Protein AF-A0A7S3W548-F1 (afdb_monomer_lite)

Radius of gyration: 21.99 Å; chains: 1; bounding box: 50×41×75 Å

Sequence (200 aa):
GAAAAVAAQAGWLDLLGGSPPPLPAEQADFIHTLAARHLDPYLDGVRAAPQAGERLFLPAVRSDYAATHGGAPLPAPDEAVLALYVRHAIGKANSIHCFGELLMGEGRPPVLQPELDAHLRSLAKALAEAIGRDFGTGAGREYRLGGVALDQALLEEAARRHAAELYATQHRLGESLAKANEAGEVGRRAELRRIFGFEC

Organism: Emiliania huxleyi (NCBI:txid2903)

Structure (mmCIF, N/CA/C/O backbone):
data_AF-A0A7S3W548-F1
#
_entry.id   AF-A0A7S3W548-F1
#
loop_
_atom_site.group_PDB
_atom_site.id
_atom_site.type_symbol
_atom_site.label_atom_id
_atom_site.label_alt_id
_atom_site.label_comp_id
_atom_site.label_asym_id
_atom_site.label_entity_id
_atom_site.label_seq_id
_atom_site.pdbx_PDB_ins_code
_atom_site.Cartn_x
_atom_site.Cartn_y
_atom_site.Cartn_z
_atom_site.occupancy
_atom_site.B_iso_or_equiv
_atom_site.auth_seq_id
_atom_site.auth_comp_id
_atom_site.auth_asym_id
_atom_site.auth_atom_id
_atom_site.pdbx_PDB_model_num
ATOM 1 N N . GLY A 1 1 ? 9.253 -4.911 29.786 1.00 75.69 1 GLY A N 1
ATOM 2 C CA . GLY A 1 1 ? 10.697 -5.222 29.681 1.00 75.69 1 GLY A CA 1
ATOM 3 C C . GLY A 1 1 ? 11.134 -5.136 28.230 1.00 75.69 1 GLY A C 1
ATOM 4 O O . GLY A 1 1 ? 10.279 -5.285 27.367 1.00 75.69 1 GLY A O 1
ATOM 5 N N . ALA A 1 2 ? 12.422 -4.904 27.956 1.00 80.44 2 ALA A N 1
ATOM 6 C CA . ALA A 1 2 ? 12.939 -4.670 26.598 1.00 80.44 2 ALA A CA 1
ATOM 7 C C . ALA A 1 2 ? 12.571 -5.781 25.592 1.00 80.44 2 ALA A C 1
ATOM 9 O O . ALA A 1 2 ? 12.136 -5.481 24.489 1.00 80.44 2 ALA A O 1
ATOM 10 N N . ALA A 1 3 ? 12.625 -7.055 25.998 1.00 83.25 3 ALA A N 1
ATOM 11 C CA . ALA A 1 3 ? 12.255 -8.184 25.137 1.00 83.25 3 ALA A CA 1
ATOM 12 C C . ALA A 1 3 ? 10.783 -8.157 24.675 1.00 83.25 3 ALA A C 1
ATOM 14 O O . ALA A 1 3 ? 10.490 -8.473 23.527 1.00 83.25 3 ALA A O 1
ATOM 15 N N . ALA A 1 4 ? 9.861 -7.732 25.546 1.00 82.38 4 ALA A N 1
ATOM 16 C CA . ALA A 1 4 ? 8.445 -7.612 25.195 1.00 82.38 4 ALA A CA 1
ATOM 17 C C . ALA A 1 4 ? 8.201 -6.465 24.202 1.00 82.38 4 ALA A C 1
ATOM 19 O O . ALA A 1 4 ? 7.389 -6.611 23.296 1.00 82.38 4 ALA A O 1
ATOM 20 N N . ALA A 1 5 ? 8.938 -5.357 24.338 1.00 82.56 5 ALA A N 1
ATOM 21 C CA . ALA A 1 5 ? 8.866 -4.242 23.397 1.00 82.56 5 ALA A CA 1
ATOM 22 C C . ALA A 1 5 ? 9.409 -4.636 22.013 1.00 82.56 5 ALA A C 1
ATOM 24 O O . ALA A 1 5 ? 8.778 -4.342 21.005 1.00 82.56 5 ALA A O 1
ATOM 25 N N . VAL A 1 6 ? 10.521 -5.376 21.958 1.00 85.75 6 VAL A N 1
ATOM 26 C CA . VAL A 1 6 ? 11.072 -5.895 20.694 1.00 85.75 6 VAL A CA 1
ATOM 27 C C . VAL A 1 6 ? 10.096 -6.864 20.020 1.00 85.75 6 VAL A C 1
ATOM 29 O O . VAL A 1 6 ? 9.832 -6.732 18.829 1.00 85.75 6 VAL A O 1
ATOM 32 N N . ALA A 1 7 ? 9.510 -7.800 20.772 1.00 86.88 7 ALA A N 1
ATOM 33 C CA . ALA A 1 7 ? 8.528 -8.743 20.231 1.00 86.88 7 ALA A CA 1
ATOM 34 C C . ALA A 1 7 ? 7.268 -8.037 19.701 1.00 86.88 7 ALA A C 1
ATOM 36 O O . ALA A 1 7 ? 6.738 -8.392 18.653 1.00 86.88 7 ALA A O 1
ATOM 37 N N . ALA A 1 8 ? 6.805 -7.009 20.406 1.00 85.06 8 ALA A N 1
ATOM 38 C CA . ALA A 1 8 ? 5.674 -6.192 19.996 1.00 85.06 8 ALA A CA 1
ATOM 39 C C . ALA A 1 8 ? 5.964 -5.354 18.739 1.00 85.06 8 ALA A C 1
ATOM 41 O O . ALA A 1 8 ? 5.122 -5.272 17.845 1.00 85.06 8 ALA A O 1
ATOM 42 N N . GLN A 1 9 ? 7.163 -4.776 18.643 1.00 86.00 9 GLN A N 1
ATOM 43 C CA . GLN A 1 9 ? 7.617 -4.069 17.449 1.00 86.00 9 GLN A CA 1
ATOM 44 C C . GLN A 1 9 ? 7.692 -5.012 16.243 1.00 86.00 9 GLN A C 1
ATOM 46 O O . GLN A 1 9 ? 7.186 -4.679 15.173 1.00 86.00 9 GLN A O 1
ATOM 51 N N . ALA A 1 10 ? 8.256 -6.209 16.430 1.00 85.88 10 ALA A N 1
ATOM 52 C CA . ALA A 1 10 ? 8.274 -7.249 15.406 1.00 85.88 10 ALA A CA 1
ATOM 53 C C . ALA A 1 10 ? 6.851 -7.642 14.981 1.00 85.88 10 ALA A C 1
ATOM 55 O O . ALA A 1 10 ? 6.573 -7.717 13.791 1.00 85.88 10 ALA A O 1
ATOM 56 N N . GLY A 1 11 ? 5.923 -7.785 15.933 1.00 86.94 11 GLY A N 1
ATOM 57 C CA . GLY A 1 11 ? 4.523 -8.093 15.637 1.00 86.94 11 GLY A CA 1
ATOM 58 C C . GLY A 1 11 ? 3.839 -7.037 14.764 1.00 86.94 11 GLY A C 1
ATOM 59 O O . GLY A 1 11 ? 3.129 -7.388 13.822 1.00 86.94 11 GLY A O 1
ATOM 60 N N . TRP A 1 12 ? 4.080 -5.747 15.020 1.00 90.12 12 TRP A N 1
ATOM 61 C CA . TRP A 1 12 ? 3.594 -4.684 14.137 1.00 90.12 12 TRP A CA 1
ATOM 62 C C . TRP A 1 12 ? 4.235 -4.771 12.753 1.00 90.12 12 TRP A C 1
ATOM 64 O O . TRP A 1 12 ? 3.520 -4.743 11.755 1.00 90.12 12 TRP A O 1
ATOM 74 N N . LEU A 1 13 ? 5.559 -4.916 12.674 1.00 88.25 13 LEU A N 1
ATOM 75 C CA . LEU A 1 13 ? 6.261 -5.036 11.392 1.00 88.25 13 LEU A CA 1
ATOM 76 C C . LEU A 1 13 ? 5.793 -6.250 10.582 1.00 88.25 13 LEU A C 1
ATOM 78 O O . LEU A 1 13 ? 5.713 -6.167 9.359 1.00 88.25 13 LEU A O 1
ATOM 82 N N . ASP A 1 14 ? 5.439 -7.353 11.232 1.00 86.88 14 ASP A N 1
ATOM 83 C CA . ASP A 1 14 ? 4.918 -8.540 10.559 1.00 86.88 14 ASP A CA 1
ATOM 84 C C . ASP A 1 14 ? 3.484 -8.339 10.066 1.00 86.88 14 ASP A C 1
ATOM 86 O O . ASP A 1 14 ? 3.184 -8.706 8.928 1.00 86.88 14 ASP A O 1
ATOM 90 N N . LEU A 1 15 ? 2.621 -7.692 10.857 1.00 86.75 15 LEU A N 1
ATOM 91 C CA . LEU A 1 15 ? 1.271 -7.322 10.419 1.00 86.75 15 LEU A CA 1
ATOM 92 C C . LEU A 1 15 ? 1.296 -6.347 9.238 1.00 86.75 15 LEU A C 1
ATOM 94 O O . LEU A 1 15 ? 0.462 -6.466 8.338 1.00 86.75 15 LEU A O 1
ATOM 98 N N . LEU A 1 16 ? 2.239 -5.399 9.244 1.00 88.62 16 LEU A N 1
ATOM 99 C CA . LEU A 1 16 ? 2.368 -4.345 8.239 1.00 88.62 16 LEU A CA 1
ATOM 100 C C . LEU A 1 16 ? 3.156 -4.769 6.995 1.00 88.62 16 LEU A C 1
ATOM 102 O O . LEU A 1 16 ? 2.864 -4.279 5.914 1.00 88.62 16 LEU A O 1
ATOM 106 N N . GLY A 1 17 ? 4.148 -5.646 7.117 1.00 72.69 17 GLY A N 1
ATOM 107 C CA . GLY A 1 17 ? 5.067 -5.967 6.019 1.00 72.69 17 GLY A CA 1
ATOM 108 C C . GLY A 1 17 ? 5.126 -7.444 5.641 1.00 72.69 17 GLY A C 1
ATOM 109 O O . GLY A 1 17 ? 5.388 -7.755 4.490 1.00 72.69 17 GLY A O 1
ATOM 110 N N . GLY A 1 18 ? 4.879 -8.368 6.573 1.00 69.38 18 GLY A N 1
ATOM 111 C CA . GLY A 1 18 ? 5.275 -9.772 6.402 1.00 69.38 18 GLY A CA 1
ATOM 112 C C . GLY A 1 18 ? 4.149 -10.744 6.053 1.00 69.38 18 GLY A C 1
ATOM 113 O O . GLY A 1 18 ? 4.278 -11.539 5.128 1.00 69.38 18 GLY A O 1
ATOM 114 N N . SER A 1 19 ? 3.047 -10.732 6.801 1.00 69.50 19 SER A N 1
ATOM 115 C CA . SER A 1 19 ? 1.959 -11.710 6.651 1.00 69.50 19 SER A CA 1
ATOM 116 C C . SER A 1 19 ? 0.612 -11.007 6.673 1.00 69.50 19 SER A C 1
ATOM 118 O O . SER A 1 19 ? 0.443 -10.078 7.463 1.00 69.50 19 SER A O 1
ATOM 120 N N . PRO A 1 20 ? -0.350 -11.355 5.796 1.00 71.44 20 PRO A N 1
ATOM 121 C CA . PRO A 1 20 ? -1.709 -10.835 5.920 1.00 71.44 20 PRO A CA 1
ATOM 122 C C . PRO A 1 20 ? -2.218 -11.091 7.346 1.00 71.44 20 PRO A C 1
ATOM 124 O O . PRO A 1 20 ? -1.906 -12.144 7.914 1.00 71.44 20 PRO A O 1
ATOM 127 N N . PRO A 1 21 ? -2.961 -10.145 7.949 1.00 80.56 21 PRO A N 1
ATOM 128 C CA . PRO A 1 21 ? -3.589 -10.410 9.233 1.00 80.56 21 PRO A CA 1
ATOM 129 C C . PRO A 1 21 ? -4.434 -11.690 9.126 1.00 80.56 21 PRO A C 1
ATOM 131 O O . PRO A 1 21 ? -4.973 -11.956 8.048 1.00 80.56 21 PRO A O 1
ATOM 134 N N . PRO A 1 22 ? -4.545 -12.490 10.205 1.00 82.62 22 PRO A N 1
ATOM 135 C CA . PRO A 1 22 ? -5.197 -13.800 10.189 1.00 82.62 22 PRO A CA 1
ATOM 136 C C . PRO A 1 22 ? -6.726 -13.659 10.121 1.00 82.62 22 PRO A C 1
ATOM 138 O O . PRO A 1 22 ? -7.451 -14.010 11.050 1.00 82.62 22 PRO A O 1
ATOM 141 N N . LEU A 1 23 ? -7.211 -13.101 9.018 1.00 88.56 23 LEU A N 1
ATOM 142 C CA . LEU A 1 23 ? -8.611 -12.919 8.682 1.00 88.56 23 LEU A CA 1
ATOM 143 C C . LEU A 1 23 ? -8.986 -13.879 7.546 1.00 88.56 23 LEU A C 1
ATOM 145 O O . LEU A 1 23 ? -8.159 -14.146 6.670 1.00 88.56 23 LEU A O 1
ATOM 149 N N . PRO A 1 24 ? -10.234 -14.373 7.511 1.00 92.06 24 PRO A N 1
ATOM 150 C CA . PRO A 1 24 ? -10.780 -15.019 6.324 1.00 92.06 24 PRO A CA 1
ATOM 151 C C . PRO A 1 24 ? -10.622 -14.130 5.083 1.00 92.06 24 PRO A C 1
ATOM 153 O O . PRO A 1 24 ? -10.811 -12.914 5.168 1.00 92.06 24 PRO A O 1
ATOM 156 N N . ALA A 1 25 ? -10.320 -14.740 3.932 1.00 90.31 25 ALA A N 1
ATOM 157 C CA . ALA A 1 25 ? -10.032 -14.023 2.686 1.00 90.31 25 ALA A CA 1
ATOM 158 C C . ALA A 1 25 ? -11.133 -13.017 2.315 1.00 90.31 25 ALA A C 1
ATOM 160 O O . ALA A 1 25 ? -10.839 -11.854 2.074 1.00 90.31 25 ALA A O 1
ATOM 161 N N . GLU A 1 26 ? -12.402 -13.419 2.409 1.00 90.50 26 GLU A N 1
ATOM 162 C CA . GLU A 1 26 ? -13.549 -12.548 2.116 1.00 90.50 26 GLU A CA 1
ATOM 163 C C . GLU A 1 26 ? -13.580 -11.279 2.985 1.00 90.50 26 GLU A C 1
ATOM 165 O O . GLU A 1 26 ? -13.921 -10.196 2.512 1.00 90.50 26 GLU A O 1
ATOM 170 N N . GLN A 1 27 ? -13.194 -11.389 4.261 1.00 92.06 27 GLN A N 1
ATOM 171 C CA . GLN A 1 27 ? -13.148 -10.243 5.171 1.00 92.06 27 GLN A CA 1
ATOM 172 C C . GLN A 1 27 ? -11.972 -9.327 4.840 1.00 92.06 27 GLN A C 1
ATOM 174 O O . GLN A 1 27 ? -12.128 -8.105 4.827 1.00 92.06 27 GLN A O 1
ATOM 179 N N . ALA A 1 28 ? -10.805 -9.912 4.559 1.00 92.81 28 ALA A N 1
ATOM 180 C CA . ALA A 1 28 ? -9.629 -9.161 4.145 1.00 92.81 28 ALA A CA 1
ATOM 181 C C . ALA A 1 28 ? -9.891 -8.402 2.834 1.00 92.81 28 ALA A C 1
ATOM 183 O O . ALA A 1 28 ? -9.608 -7.206 2.762 1.00 92.81 28 ALA A O 1
ATOM 184 N N . ASP A 1 29 ? -10.512 -9.054 1.851 1.00 93.19 29 ASP A N 1
ATOM 185 C CA . ASP A 1 29 ? -10.870 -8.468 0.557 1.00 93.19 29 ASP A CA 1
ATOM 186 C C . ASP A 1 29 ? -11.896 -7.341 0.704 1.00 93.19 29 ASP A C 1
ATOM 188 O O . ASP A 1 29 ? -11.756 -6.282 0.081 1.00 93.19 29 ASP A O 1
ATOM 192 N N . PHE A 1 30 ? -12.900 -7.521 1.568 1.00 94.75 30 PHE A N 1
ATOM 193 C CA . PHE A 1 30 ? -13.878 -6.481 1.880 1.00 94.75 30 PHE A CA 1
ATOM 194 C C . PHE A 1 30 ? -13.204 -5.230 2.461 1.00 94.75 30 PHE A C 1
ATOM 196 O O . PHE A 1 30 ? -13.403 -4.120 1.960 1.00 94.75 30 PHE A O 1
ATOM 203 N N . ILE A 1 31 ? -12.369 -5.406 3.491 1.00 95.62 31 ILE A N 1
ATOM 204 C CA . ILE A 1 31 ? -11.660 -4.298 4.145 1.00 95.62 31 ILE A CA 1
ATOM 205 C C . ILE A 1 31 ? -10.699 -3.626 3.162 1.00 95.62 31 ILE A C 1
ATOM 207 O O . ILE A 1 31 ? -10.674 -2.399 3.078 1.00 95.62 31 ILE A O 1
ATOM 211 N N . HIS A 1 32 ? -9.942 -4.409 2.392 1.00 93.75 32 HIS A N 1
ATOM 212 C CA . HIS A 1 32 ? -8.995 -3.895 1.407 1.00 93.75 32 HIS A CA 1
ATOM 213 C C . HIS A 1 32 ? -9.696 -3.087 0.307 1.00 93.75 32 HIS A C 1
ATOM 215 O O . HIS A 1 32 ? -9.236 -2.005 -0.051 1.00 93.75 32 HIS A O 1
ATOM 221 N N . THR A 1 33 ? -10.852 -3.550 -0.174 1.00 95.25 33 THR A N 1
ATOM 222 C CA . THR A 1 33 ? -11.658 -2.825 -1.170 1.00 95.25 33 THR A CA 1
ATOM 223 C C . THR A 1 33 ? -12.122 -1.470 -0.643 1.00 95.25 33 THR A C 1
ATOM 225 O O . THR A 1 33 ? -12.080 -0.471 -1.363 1.00 95.25 33 THR A O 1
ATOM 228 N N . LEU A 1 34 ? -12.567 -1.410 0.613 1.00 95.44 34 LEU A N 1
ATOM 229 C CA . LEU A 1 34 ? -12.955 -0.143 1.226 1.00 95.44 34 LEU A CA 1
ATOM 230 C C . LEU A 1 34 ? -11.743 0.754 1.488 1.00 95.44 34 LEU A C 1
ATOM 232 O O . LEU A 1 34 ? -11.851 1.964 1.296 1.00 95.44 34 LEU A O 1
ATOM 236 N N . ALA A 1 35 ? -10.600 0.185 1.883 1.00 95.69 35 ALA A N 1
ATOM 237 C CA . ALA A 1 35 ? -9.358 0.933 2.062 1.00 95.69 35 ALA A CA 1
ATOM 238 C C . ALA A 1 35 ? -8.938 1.604 0.752 1.00 95.69 35 ALA A C 1
ATOM 240 O O . ALA A 1 35 ? -8.699 2.806 0.753 1.00 95.69 35 ALA A O 1
ATOM 241 N N . ALA A 1 36 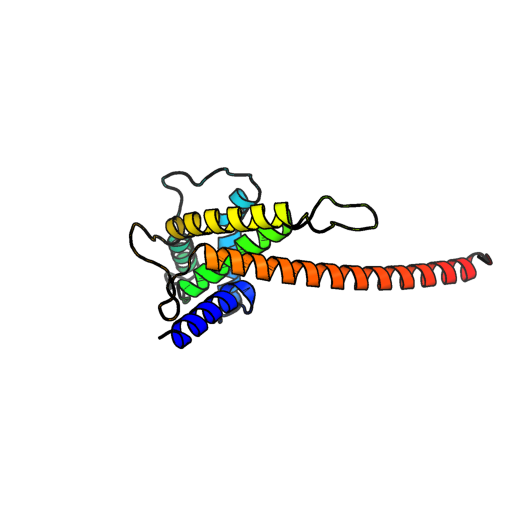? -8.963 0.868 -0.362 1.00 94.94 36 ALA A N 1
ATOM 242 C CA . ALA A 1 36 ? -8.682 1.400 -1.692 1.00 94.94 36 ALA A CA 1
ATOM 243 C C . ALA A 1 36 ? -9.622 2.553 -2.059 1.00 94.94 36 ALA A C 1
ATOM 245 O O . ALA A 1 36 ? -9.179 3.664 -2.333 1.00 94.94 36 ALA A O 1
ATOM 246 N N . ARG A 1 37 ? -10.940 2.348 -1.940 1.00 93.62 37 ARG A N 1
ATOM 247 C CA . ARG A 1 37 ? -11.940 3.396 -2.226 1.00 93.62 37 ARG A CA 1
ATOM 248 C C . ARG A 1 37 ? -11.756 4.656 -1.382 1.00 93.62 37 ARG A C 1
ATOM 250 O O . ARG A 1 37 ? -12.070 5.749 -1.847 1.00 93.62 37 ARG A O 1
ATOM 257 N N . HIS A 1 38 ? -11.302 4.498 -0.142 1.00 93.75 38 HIS A N 1
ATOM 258 C CA . HIS A 1 38 ? -11.071 5.610 0.773 1.00 93.75 38 HIS A CA 1
ATOM 259 C C . HIS A 1 38 ? -9.749 6.330 0.493 1.00 93.75 38 HIS A C 1
ATOM 261 O O . HIS A 1 38 ? -9.709 7.556 0.537 1.00 93.75 38 HIS A O 1
ATOM 267 N N . LEU A 1 39 ? -8.678 5.587 0.213 1.00 94.00 39 LEU A N 1
ATOM 268 C CA . LEU A 1 39 ? -7.311 6.100 0.145 1.00 94.00 39 LEU A CA 1
ATOM 269 C C . LEU A 1 39 ? -6.872 6.514 -1.260 1.00 94.00 39 LEU A C 1
ATOM 271 O O . LEU A 1 39 ? -6.200 7.538 -1.391 1.00 94.00 39 LEU A O 1
ATOM 275 N N . ASP A 1 40 ? -7.251 5.762 -2.296 1.00 93.69 40 ASP A N 1
ATOM 276 C CA . ASP A 1 40 ? -6.777 5.968 -3.670 1.00 93.69 40 ASP A CA 1
ATOM 277 C C . ASP A 1 40 ? -6.968 7.408 -4.169 1.00 93.69 40 ASP A C 1
ATOM 279 O O . ASP A 1 40 ? -6.009 7.965 -4.695 1.00 93.69 40 ASP A O 1
ATOM 283 N N . PRO A 1 41 ? -8.108 8.099 -3.939 1.00 90.25 41 PRO A N 1
ATOM 284 C CA . PRO A 1 41 ? -8.259 9.482 -4.389 1.00 90.25 41 PRO A CA 1
ATOM 285 C C . PRO A 1 41 ? -7.210 10.447 -3.815 1.00 90.25 41 PRO A C 1
ATOM 287 O O . PRO A 1 41 ? -6.889 11.445 -4.455 1.00 90.25 41 PRO A O 1
ATOM 290 N N . TYR A 1 42 ? -6.686 10.176 -2.619 1.00 89.50 42 TYR A N 1
ATOM 291 C CA . TYR A 1 42 ? -5.618 10.973 -2.010 1.00 89.50 42 TYR A CA 1
ATOM 292 C C . TYR A 1 42 ? -4.247 10.565 -2.537 1.00 89.50 42 TYR A C 1
ATOM 294 O O . TYR A 1 42 ? -3.432 11.421 -2.871 1.00 89.50 42 TYR A O 1
ATOM 302 N N . LEU A 1 43 ? -4.008 9.256 -2.639 1.00 89.06 43 LEU A N 1
ATOM 303 C CA . LEU A 1 43 ? -2.739 8.698 -3.105 1.00 89.06 43 LEU A CA 1
ATOM 304 C C . LEU A 1 43 ? -2.481 9.004 -4.587 1.00 89.06 43 LEU A C 1
ATOM 306 O O . LEU A 1 43 ? -1.344 9.251 -4.971 1.00 89.06 43 LEU A O 1
ATOM 310 N N . ASP A 1 44 ? -3.536 9.056 -5.399 1.00 87.19 44 ASP A N 1
ATOM 311 C CA . ASP A 1 44 ? -3.482 9.410 -6.819 1.00 87.19 44 ASP A CA 1
ATOM 312 C C . ASP A 1 44 ? -3.473 10.939 -7.046 1.00 87.19 44 ASP A C 1
ATOM 314 O O . ASP A 1 44 ? -3.434 11.400 -8.186 1.00 87.19 44 ASP A O 1
ATOM 318 N N . GLY A 1 45 ? -3.542 11.751 -5.981 1.00 83.62 45 GLY A N 1
ATOM 319 C CA . GLY A 1 45 ? -3.548 13.216 -6.067 1.00 83.62 45 GLY A CA 1
ATOM 320 C C . GLY A 1 45 ? -4.842 13.827 -6.621 1.00 83.62 45 GLY A C 1
ATOM 321 O O . GLY A 1 45 ? -4.892 15.027 -6.891 1.00 83.62 45 GLY A O 1
ATOM 322 N N . VAL A 1 46 ? -5.911 13.035 -6.764 1.00 85.31 46 VAL A N 1
ATOM 323 C CA . VAL A 1 46 ? -7.249 13.504 -7.176 1.00 85.31 46 VAL A CA 1
ATOM 324 C C . VAL A 1 46 ? -7.870 14.407 -6.103 1.00 85.31 46 VAL A C 1
ATOM 326 O O . VAL A 1 46 ? -8.644 15.316 -6.411 1.00 85.31 46 VAL A O 1
ATOM 329 N N . ARG A 1 47 ? -7.529 14.178 -4.830 1.00 81.44 47 ARG A N 1
ATOM 330 C CA . ARG A 1 47 ? -7.990 14.951 -3.672 1.00 81.44 47 ARG A CA 1
ATOM 331 C C . ARG A 1 47 ? -6.800 15.363 -2.810 1.00 81.44 47 ARG A C 1
ATOM 333 O O . ARG A 1 47 ? -5.960 14.539 -2.480 1.00 81.44 47 ARG A O 1
ATOM 340 N N . ALA A 1 48 ? -6.765 16.633 -2.408 1.00 73.12 48 ALA A N 1
ATOM 341 C CA . ALA A 1 48 ? -5.649 17.189 -1.641 1.00 73.12 48 ALA A CA 1
ATOM 342 C C . ALA A 1 48 ? -5.645 16.735 -0.171 1.00 73.12 48 ALA A C 1
ATOM 344 O O . ALA A 1 48 ? -4.684 16.133 0.293 1.00 73.12 48 ALA A O 1
ATOM 345 N N . ALA A 1 49 ? -6.721 17.021 0.566 1.00 69.44 49 ALA A N 1
ATOM 346 C CA . ALA A 1 49 ? -6.863 16.639 1.964 1.00 69.44 49 ALA A CA 1
ATOM 347 C C . ALA A 1 49 ? -8.333 16.347 2.296 1.00 69.44 49 ALA A C 1
ATOM 349 O O . ALA A 1 49 ? -9.226 16.958 1.696 1.00 69.44 49 ALA A O 1
ATOM 350 N N . PRO A 1 50 ? -8.592 15.440 3.246 1.00 72.56 50 PRO A N 1
ATOM 351 C CA . PRO A 1 50 ? -9.937 15.191 3.729 1.00 72.56 50 PRO A CA 1
ATOM 352 C C . PRO A 1 50 ? -10.536 16.436 4.384 1.00 72.56 50 PRO A C 1
ATOM 354 O O . PRO A 1 50 ? -9.899 17.084 5.215 1.00 72.56 50 PRO A O 1
ATOM 357 N N . GLN A 1 51 ? -11.772 16.761 4.027 1.00 71.56 51 GLN A N 1
ATOM 358 C CA . GLN A 1 51 ? -12.519 17.895 4.554 1.00 71.56 51 GLN A CA 1
ATOM 359 C C . GLN A 1 51 ? -13.253 17.542 5.855 1.00 71.56 51 GLN A C 1
ATOM 361 O O . GLN A 1 51 ? -13.554 16.382 6.150 1.00 71.56 51 GLN A O 1
ATOM 366 N N . ALA A 1 52 ? -13.573 18.568 6.646 1.00 66.50 52 ALA A N 1
ATOM 367 C CA . ALA A 1 52 ? -14.396 18.409 7.838 1.00 66.50 52 ALA A CA 1
ATOM 368 C C . ALA A 1 52 ? -15.781 17.845 7.469 1.00 66.50 52 ALA A C 1
ATOM 370 O O . ALA A 1 52 ? -16.434 18.338 6.552 1.00 66.50 52 ALA A O 1
ATOM 371 N N . GLY A 1 53 ? -16.225 16.817 8.196 1.00 68.62 53 GLY A N 1
ATOM 372 C CA . GLY A 1 53 ? -17.481 16.114 7.916 1.00 68.62 53 GLY A CA 1
ATOM 373 C C . GLY A 1 53 ? -17.344 14.932 6.955 1.00 68.62 53 GLY A C 1
ATOM 374 O O . GLY A 1 53 ? -18.325 14.227 6.726 1.00 68.62 53 GLY A O 1
ATOM 375 N N . GLU A 1 54 ? -16.145 14.666 6.429 1.00 79.62 54 GLU A N 1
ATOM 376 C CA . GLU A 1 54 ? -15.904 13.432 5.691 1.00 79.62 54 GLU A CA 1
ATOM 377 C C . GLU A 1 54 ? -15.999 12.192 6.569 1.00 79.62 54 GLU A C 1
ATOM 379 O O . GLU A 1 54 ? -15.661 12.180 7.756 1.00 79.62 54 GLU A O 1
ATOM 384 N N . ARG A 1 55 ? -16.469 11.117 5.939 1.00 85.12 55 ARG A N 1
ATOM 385 C CA . ARG A 1 55 ? -16.685 9.833 6.584 1.00 85.12 55 ARG A CA 1
ATOM 386 C C . ARG A 1 55 ? -15.332 9.233 6.983 1.00 85.12 55 ARG A C 1
ATOM 388 O O . ARG A 1 55 ? -14.488 8.978 6.130 1.00 85.12 55 ARG A O 1
ATOM 395 N N . LEU A 1 56 ? -15.140 9.010 8.281 1.00 90.31 56 LEU A N 1
ATOM 396 C CA . LEU A 1 56 ? -13.938 8.371 8.823 1.00 90.31 56 LEU A CA 1
ATOM 397 C C . LEU A 1 56 ? -13.904 6.887 8.447 1.00 90.31 56 LEU A C 1
ATOM 399 O O . LEU A 1 56 ? -14.943 6.221 8.495 1.00 90.31 56 LEU A O 1
ATOM 403 N N . PHE A 1 57 ? -12.720 6.366 8.128 1.00 93.44 57 PHE A N 1
ATOM 404 C CA . PHE A 1 57 ? -12.577 5.007 7.601 1.00 93.44 57 PHE A CA 1
ATOM 405 C C . PHE A 1 57 ? -13.130 3.912 8.525 1.00 93.44 57 PHE A C 1
ATOM 407 O O . PHE A 1 57 ? -13.981 3.132 8.104 1.00 93.44 57 PHE A O 1
ATOM 414 N N . LEU A 1 58 ? -12.686 3.828 9.785 1.00 93.44 58 LEU A N 1
ATOM 415 C CA . LEU A 1 58 ? -13.061 2.709 10.658 1.00 93.44 58 LEU A CA 1
ATOM 416 C C . LEU A 1 58 ? -14.580 2.667 10.938 1.00 93.44 58 LEU A C 1
ATOM 418 O O . LEU A 1 58 ? -15.185 1.599 10.787 1.00 93.44 58 LEU A O 1
ATOM 422 N N . PRO A 1 59 ? -15.246 3.792 11.280 1.00 91.94 59 PRO A N 1
ATOM 423 C CA . PRO A 1 59 ? -16.705 3.837 11.336 1.00 91.94 59 PRO A CA 1
ATOM 424 C C . PRO A 1 59 ? -17.368 3.479 10.000 1.00 91.94 59 PRO A C 1
ATOM 426 O O . PRO A 1 59 ? -18.401 2.805 9.998 1.00 91.94 59 PRO A O 1
ATOM 429 N N . ALA A 1 60 ? -16.783 3.895 8.869 1.00 92.44 60 ALA A N 1
ATOM 430 C CA . ALA A 1 60 ? -17.315 3.586 7.548 1.00 92.44 60 ALA A CA 1
ATOM 431 C C . ALA A 1 60 ? -17.339 2.079 7.282 1.00 92.44 60 ALA A C 1
ATOM 433 O O . ALA A 1 60 ? -18.407 1.538 7.005 1.00 92.44 60 ALA A O 1
ATOM 434 N N . VAL A 1 61 ? -16.202 1.402 7.456 1.00 94.56 61 VAL A N 1
ATOM 435 C CA . VAL A 1 61 ? -16.060 -0.043 7.231 1.00 94.56 61 VAL A CA 1
ATOM 436 C C . VAL A 1 61 ? -17.038 -0.837 8.089 1.00 94.56 61 VAL A C 1
ATOM 438 O O . VAL A 1 61 ? -17.702 -1.741 7.587 1.00 94.56 61 VAL A O 1
ATOM 441 N N . ARG A 1 62 ? -17.181 -0.483 9.371 1.00 94.00 62 ARG A N 1
ATOM 442 C CA . ARG A 1 62 ? -18.125 -1.155 10.278 1.00 94.00 62 ARG A CA 1
ATOM 443 C C . ARG A 1 62 ? -19.572 -0.985 9.826 1.00 94.00 62 ARG A C 1
ATOM 445 O O . ARG A 1 62 ? -20.326 -1.953 9.801 1.00 94.00 62 ARG A O 1
ATOM 452 N N . SER A 1 63 ? -19.946 0.239 9.462 1.00 94.44 63 SER A N 1
ATOM 453 C CA . SER A 1 63 ? -21.290 0.555 8.982 1.00 94.44 63 SER A CA 1
ATOM 454 C C . SER A 1 63 ? -21.605 -0.147 7.656 1.00 94.44 63 SER A C 1
ATOM 456 O O . SER A 1 63 ? -22.700 -0.681 7.504 1.00 94.44 63 SER A O 1
ATOM 458 N N . ASP A 1 64 ? -20.664 -0.171 6.710 1.00 95.12 64 ASP A N 1
ATOM 459 C CA . ASP A 1 64 ? -20.850 -0.823 5.406 1.00 95.12 64 ASP A CA 1
ATOM 460 C C . ASP A 1 64 ? -20.910 -2.349 5.546 1.00 95.12 64 ASP A C 1
ATOM 462 O O . ASP A 1 64 ? -21.722 -3.006 4.889 1.00 95.12 64 ASP A O 1
ATOM 466 N N . TYR A 1 65 ? -20.103 -2.923 6.446 1.00 95.12 65 TYR A N 1
ATOM 467 C CA . TYR A 1 65 ? -20.156 -4.352 6.740 1.00 95.12 65 TYR A CA 1
ATOM 468 C C . TYR A 1 65 ? -21.515 -4.740 7.323 1.00 95.12 65 TYR A C 1
ATOM 470 O O . TYR A 1 65 ? -22.152 -5.662 6.814 1.00 95.12 65 TYR A O 1
ATOM 478 N N . ALA A 1 66 ? -21.991 -3.999 8.328 1.00 95.25 66 ALA A N 1
ATOM 479 C CA . ALA A 1 66 ? -23.289 -4.241 8.948 1.00 95.25 66 ALA A CA 1
ATOM 480 C C . ALA A 1 66 ? -24.438 -4.107 7.941 1.00 95.25 66 ALA A C 1
ATOM 482 O O . ALA A 1 66 ? -25.318 -4.963 7.909 1.00 95.25 66 ALA A O 1
ATOM 483 N N . ALA A 1 67 ? -24.411 -3.095 7.070 1.00 95.81 67 ALA A N 1
ATOM 484 C CA . ALA A 1 67 ? -25.414 -2.940 6.016 1.00 95.81 67 ALA A CA 1
ATOM 485 C C . ALA A 1 67 ? -25.444 -4.141 5.051 1.00 95.81 67 ALA A C 1
ATOM 487 O O . ALA A 1 67 ? -26.517 -4.576 4.638 1.00 95.81 67 ALA A O 1
ATOM 488 N N . THR A 1 68 ? -24.277 -4.706 4.736 1.00 93.81 68 THR A N 1
ATOM 489 C CA . THR A 1 68 ? -24.143 -5.855 3.826 1.00 93.81 68 THR A CA 1
ATOM 490 C C . THR A 1 68 ? -24.539 -7.181 4.493 1.00 93.81 68 THR A C 1
ATOM 492 O O . THR A 1 68 ? -25.043 -8.079 3.825 1.00 93.81 68 THR A O 1
ATOM 495 N N . HIS A 1 69 ? -24.366 -7.301 5.813 1.00 93.94 69 HIS A N 1
ATOM 496 C CA . HIS A 1 69 ? -24.543 -8.550 6.568 1.00 93.94 69 HIS A CA 1
ATOM 497 C C . HIS A 1 69 ? -25.715 -8.490 7.562 1.00 93.94 69 HIS A C 1
ATOM 499 O O . HIS A 1 69 ? -25.650 -9.061 8.651 1.00 93.94 69 HIS A O 1
ATOM 505 N N . GLY A 1 70 ? -26.791 -7.776 7.217 1.00 93.38 70 GLY A N 1
ATOM 506 C CA . GLY A 1 70 ? -28.037 -7.784 7.998 1.00 93.38 70 GLY A CA 1
ATOM 507 C C . GLY A 1 70 ? -27.900 -7.249 9.430 1.00 93.38 70 GLY A C 1
ATOM 508 O O . GLY A 1 70 ? -28.593 -7.711 10.331 1.00 93.38 70 GLY A O 1
ATOM 509 N N . GLY A 1 71 ? -26.993 -6.299 9.652 1.00 93.81 71 GLY A N 1
ATOM 510 C CA . GLY A 1 71 ? -26.706 -5.694 10.953 1.00 93.81 71 GLY A CA 1
ATOM 511 C C . GLY A 1 71 ? -25.593 -6.380 11.749 1.00 93.81 71 GLY A C 1
ATOM 512 O O . GLY A 1 71 ? -25.281 -5.922 12.848 1.00 93.81 71 GLY A O 1
ATOM 513 N N . ALA A 1 72 ? -24.978 -7.446 11.226 1.00 93.62 72 ALA A N 1
ATOM 514 C CA . ALA A 1 72 ? -23.881 -8.120 11.913 1.00 93.62 72 ALA A CA 1
ATOM 515 C C . ALA A 1 72 ? -22.653 -7.195 12.072 1.00 93.62 72 ALA A C 1
ATOM 517 O O . ALA A 1 72 ? -22.290 -6.485 11.130 1.00 93.62 72 ALA A O 1
ATOM 518 N N . PRO A 1 73 ? -21.983 -7.191 13.239 1.00 93.94 73 PRO A N 1
ATOM 519 C CA . PRO A 1 73 ? -20.751 -6.433 13.419 1.00 93.94 73 PRO A CA 1
ATOM 520 C C . PRO A 1 73 ? -19.610 -7.050 12.603 1.00 93.94 73 PRO A C 1
ATOM 522 O O . PRO A 1 73 ? -19.568 -8.263 12.408 1.00 93.94 73 PRO A O 1
ATOM 525 N N . LEU A 1 74 ? -18.655 -6.218 12.178 1.00 92.31 74 LEU A N 1
ATOM 526 C CA . LEU A 1 74 ? -17.435 -6.677 11.512 1.00 92.31 74 LEU A CA 1
ATOM 527 C C . LEU A 1 74 ? -16.647 -7.618 12.448 1.00 92.31 74 LEU A C 1
ATOM 529 O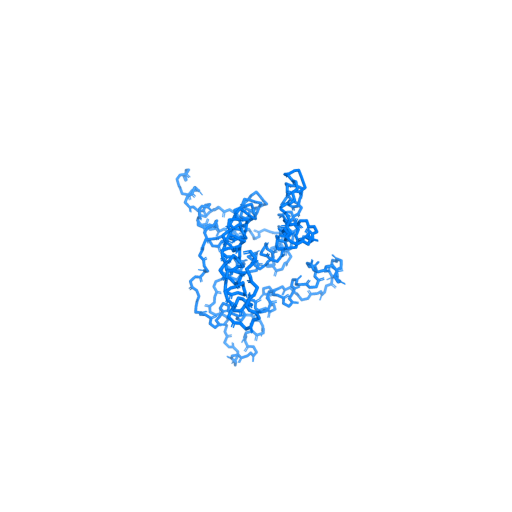 O . LEU A 1 74 ? -16.189 -7.160 13.497 1.00 92.31 74 LEU A O 1
ATOM 533 N N . PRO A 1 75 ? -16.435 -8.897 12.087 1.00 92.56 75 PRO A N 1
ATOM 534 C CA . PRO A 1 75 ? -15.719 -9.866 12.917 1.00 92.56 75 PRO A CA 1
ATOM 535 C C . PRO A 1 75 ? -14.192 -9.749 12.754 1.00 92.56 75 PRO A C 1
ATOM 537 O O . PRO A 1 75 ? -13.494 -10.752 12.631 1.00 92.56 75 PRO A O 1
ATOM 540 N N . ALA A 1 76 ? -13.665 -8.523 12.745 1.00 90.75 76 ALA A N 1
ATOM 541 C CA . ALA A 1 76 ? -12.238 -8.241 12.633 1.00 90.75 76 ALA A CA 1
ATOM 542 C C . ALA A 1 76 ? -11.804 -7.247 13.724 1.00 90.75 76 ALA A C 1
ATOM 544 O O . ALA A 1 76 ? -12.506 -6.256 13.948 1.00 90.75 76 ALA A O 1
ATOM 545 N N . PRO A 1 77 ? -10.663 -7.482 14.400 1.00 90.38 77 PRO A N 1
ATOM 546 C CA . PRO A 1 77 ? -10.122 -6.528 15.359 1.00 90.38 77 PRO A CA 1
ATOM 547 C C . PRO A 1 77 ? -9.625 -5.265 14.646 1.00 90.38 77 PRO A C 1
ATOM 549 O O . PRO A 1 77 ? -9.186 -5.317 13.492 1.00 90.38 77 PRO A O 1
ATOM 552 N N . ASP A 1 78 ? -9.655 -4.130 15.345 1.00 89.44 78 ASP A N 1
ATOM 553 C CA . ASP A 1 78 ? -9.283 -2.831 14.770 1.00 89.44 78 ASP A CA 1
ATOM 554 C C . ASP A 1 78 ? -7.827 -2.815 14.297 1.00 89.44 78 ASP A C 1
ATOM 556 O O . ASP A 1 78 ? -7.518 -2.188 13.289 1.00 89.44 78 ASP A O 1
ATOM 560 N N . GLU A 1 79 ? -6.943 -3.558 14.965 1.00 89.25 79 GLU A N 1
ATOM 561 C CA . GLU A 1 79 ? -5.540 -3.718 14.588 1.00 89.25 79 GLU A CA 1
ATOM 562 C C . GLU A 1 79 ? -5.385 -4.396 13.221 1.00 89.25 79 GLU A C 1
ATOM 564 O O . GLU A 1 79 ? -4.506 -4.022 12.446 1.00 89.25 79 GLU A O 1
ATOM 569 N N . ALA A 1 80 ? -6.251 -5.357 12.887 1.00 90.50 80 ALA A N 1
ATOM 570 C CA . ALA A 1 80 ? -6.224 -6.013 11.582 1.00 90.50 80 ALA A CA 1
ATOM 571 C C . ALA A 1 80 ? -6.767 -5.092 10.480 1.00 90.50 80 ALA A C 1
ATOM 573 O O . ALA A 1 80 ? -6.193 -5.030 9.392 1.00 90.50 80 ALA A O 1
ATOM 574 N N . VAL A 1 81 ? -7.831 -4.334 10.773 1.00 93.19 81 VAL A N 1
ATOM 575 C CA . VAL A 1 81 ? -8.368 -3.311 9.859 1.00 93.19 81 VAL A CA 1
ATOM 576 C C . VAL A 1 81 ? -7.316 -2.233 9.585 1.00 93.19 81 VAL A C 1
ATOM 578 O O . VAL A 1 81 ? -7.086 -1.863 8.434 1.00 93.19 81 VAL A O 1
ATOM 581 N N . LEU A 1 82 ? -6.635 -1.774 10.636 1.00 92.88 82 LEU A N 1
ATOM 582 C CA . LEU A 1 82 ? -5.546 -0.808 10.562 1.00 92.88 82 LEU A CA 1
ATOM 583 C C . LEU A 1 82 ? -4.361 -1.345 9.760 1.00 92.88 82 LEU A C 1
ATOM 585 O O . LEU A 1 82 ? -3.840 -0.638 8.902 1.00 92.88 82 LEU A O 1
ATOM 589 N N . ALA A 1 83 ? -3.962 -2.596 9.988 1.00 92.69 83 ALA A N 1
ATOM 590 C CA . ALA A 1 83 ? -2.874 -3.211 9.240 1.00 92.69 83 ALA A CA 1
ATOM 591 C C . ALA A 1 83 ? -3.177 -3.262 7.735 1.00 92.69 83 ALA A C 1
ATOM 593 O O . ALA A 1 83 ? -2.324 -2.886 6.934 1.00 92.69 83 ALA A O 1
ATOM 594 N N . LEU A 1 84 ? -4.393 -3.660 7.337 1.00 94.44 84 LEU A N 1
ATOM 595 C CA . LEU A 1 84 ? -4.806 -3.670 5.926 1.00 94.44 84 LEU A CA 1
ATOM 596 C C . LEU A 1 84 ? -4.852 -2.261 5.323 1.00 94.44 84 LEU A C 1
ATOM 598 O O . LEU A 1 84 ? -4.394 -2.064 4.198 1.00 94.44 84 LEU A O 1
ATOM 602 N N . TYR A 1 85 ? -5.348 -1.281 6.078 1.00 94.94 85 TYR A N 1
ATOM 603 C CA . TYR A 1 85 ? -5.374 0.125 5.678 1.00 94.94 85 TYR A CA 1
ATOM 604 C C . TYR A 1 85 ? -3.962 0.676 5.417 1.00 94.94 85 TYR A C 1
ATOM 606 O O . TYR A 1 85 ? -3.685 1.216 4.346 1.00 94.94 85 TYR A O 1
ATOM 614 N N . VAL A 1 86 ? -3.044 0.492 6.372 1.00 94.69 86 VAL A N 1
ATOM 615 C CA . VAL A 1 86 ? -1.658 0.973 6.268 1.00 94.69 86 VAL A CA 1
ATOM 616 C C . VAL A 1 86 ? -0.920 0.264 5.138 1.00 94.69 86 VAL A C 1
ATOM 618 O O . VAL A 1 86 ? -0.218 0.907 4.362 1.00 94.69 86 VAL A O 1
ATOM 621 N N . ARG A 1 87 ? -1.113 -1.049 4.999 1.00 94.69 87 ARG A N 1
ATOM 622 C CA . ARG A 1 87 ? -0.520 -1.841 3.917 1.00 94.69 87 ARG A CA 1
ATOM 623 C C . ARG A 1 87 ? -0.941 -1.385 2.548 1.00 94.69 87 ARG A C 1
ATOM 625 O O . ARG A 1 87 ? -0.093 -1.278 1.671 1.00 94.69 87 ARG A O 1
ATOM 632 N N . HIS A 1 88 ? -2.231 -1.129 2.373 1.00 95.56 88 HIS A N 1
ATOM 633 C CA . HIS A 1 88 ? -2.738 -0.618 1.116 1.00 95.56 88 HIS A CA 1
ATOM 634 C C . HIS A 1 88 ? -2.051 0.709 0.771 1.00 95.56 88 HIS A C 1
ATOM 636 O O . HIS A 1 88 ? -1.482 0.843 -0.311 1.00 95.56 88 HIS A O 1
ATOM 642 N N . ALA A 1 89 ? -2.010 1.645 1.724 1.00 95.69 89 ALA A N 1
ATOM 643 C CA . ALA A 1 89 ? -1.382 2.942 1.510 1.00 95.69 89 ALA A CA 1
ATOM 644 C C . ALA A 1 89 ? 0.115 2.841 1.188 1.00 95.69 89 ALA A C 1
ATOM 646 O O . ALA A 1 89 ? 0.569 3.442 0.217 1.00 95.69 89 ALA A O 1
ATOM 647 N N . ILE A 1 90 ? 0.877 2.059 1.962 1.00 95.88 90 ILE A N 1
ATOM 648 C CA . ILE A 1 90 ? 2.308 1.823 1.716 1.00 95.88 90 ILE A CA 1
ATOM 649 C C . ILE A 1 90 ? 2.517 1.155 0.357 1.00 95.88 90 ILE A C 1
ATOM 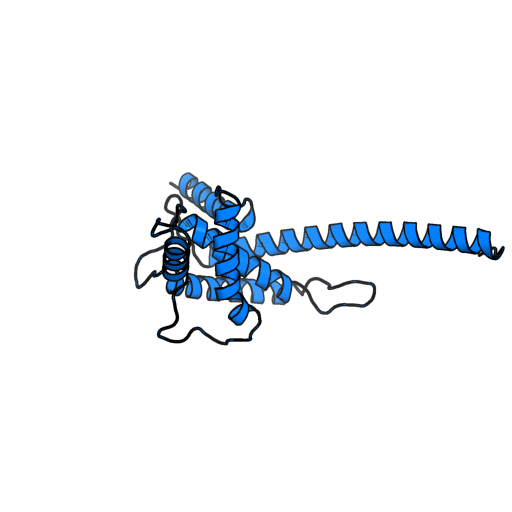651 O O . ILE A 1 90 ? 3.363 1.593 -0.421 1.00 95.88 90 ILE A O 1
ATOM 655 N N . GLY A 1 91 ? 1.741 0.111 0.062 1.00 94.75 91 GLY A N 1
ATOM 656 C CA . GLY A 1 91 ? 1.829 -0.652 -1.177 1.00 94.75 91 GLY A CA 1
ATOM 657 C C . GLY A 1 91 ? 1.634 0.233 -2.400 1.00 94.75 91 GLY A C 1
ATOM 658 O O . GLY A 1 91 ? 2.494 0.302 -3.281 1.00 94.75 91 GLY A O 1
ATOM 659 N N . LYS A 1 92 ? 0.527 0.973 -2.402 1.00 94.88 92 LYS A N 1
ATOM 660 C CA . LYS A 1 92 ? 0.163 1.911 -3.458 1.00 94.88 92 LYS A CA 1
ATOM 661 C C . LYS A 1 92 ? 1.188 3.041 -3.579 1.00 94.88 92 LYS A C 1
ATOM 663 O O . LYS A 1 92 ? 1.743 3.225 -4.661 1.00 94.88 92 LYS A O 1
ATOM 668 N N . ALA A 1 93 ? 1.515 3.738 -2.490 1.00 95.06 93 ALA A N 1
ATOM 669 C CA . ALA A 1 93 ? 2.445 4.866 -2.521 1.00 95.06 93 ALA A CA 1
ATOM 670 C C . ALA A 1 93 ? 3.851 4.452 -2.985 1.00 95.06 93 ALA A C 1
ATOM 672 O O . ALA A 1 93 ? 4.436 5.106 -3.848 1.00 95.06 93 ALA A O 1
ATOM 673 N N . ASN A 1 94 ? 4.385 3.334 -2.486 1.00 95.56 94 ASN A N 1
ATOM 674 C CA . ASN A 1 94 ? 5.701 2.852 -2.908 1.00 95.56 94 ASN A CA 1
ATOM 675 C C . ASN A 1 94 ? 5.708 2.401 -4.375 1.00 95.56 94 ASN A C 1
ATOM 677 O O . ASN A 1 94 ? 6.684 2.647 -5.076 1.00 95.56 94 ASN A O 1
ATOM 681 N N . SER A 1 95 ? 4.623 1.804 -4.881 1.00 91.88 95 SER A N 1
ATOM 682 C CA . SER A 1 95 ? 4.536 1.427 -6.304 1.00 91.88 95 SER A CA 1
ATOM 683 C C . SER A 1 95 ? 4.607 2.629 -7.259 1.00 91.88 95 SER A C 1
ATOM 685 O O . SER A 1 95 ? 5.079 2.513 -8.396 1.00 91.88 95 SER A O 1
ATOM 687 N N . ILE A 1 96 ? 4.176 3.799 -6.783 1.00 90.25 96 ILE A N 1
ATOM 688 C CA . ILE A 1 96 ? 4.204 5.049 -7.538 1.00 90.25 96 ILE A CA 1
ATOM 689 C C . ILE A 1 96 ? 5.574 5.718 -7.393 1.00 90.25 96 ILE A C 1
ATOM 691 O O . ILE A 1 96 ? 6.206 6.012 -8.407 1.00 90.25 96 ILE A O 1
ATOM 695 N N . HIS A 1 97 ? 6.044 5.907 -6.155 1.00 92.31 97 HIS A N 1
ATOM 696 C CA . HIS A 1 97 ? 7.138 6.829 -5.829 1.00 92.31 97 HIS A CA 1
ATOM 697 C C . HIS A 1 97 ? 8.515 6.184 -5.616 1.00 92.31 97 HIS A C 1
ATOM 699 O O . HIS A 1 97 ? 9.509 6.903 -5.596 1.00 92.31 97 HIS A O 1
ATOM 705 N N . CYS A 1 98 ? 8.621 4.858 -5.473 1.00 94.00 98 CYS A N 1
ATOM 706 C CA . CYS A 1 98 ? 9.928 4.196 -5.336 1.00 94.00 98 CYS A CA 1
ATOM 707 C C . CYS A 1 98 ? 10.643 3.982 -6.680 1.00 94.00 98 CYS A C 1
ATOM 709 O O . CYS A 1 98 ? 11.801 3.573 -6.710 1.00 94.00 98 CYS A O 1
ATOM 711 N N . PHE A 1 99 ? 9.982 4.268 -7.801 1.00 92.38 99 PHE A N 1
ATOM 712 C CA . PHE A 1 99 ? 10.545 4.063 -9.130 1.00 92.38 99 PHE A CA 1
ATOM 713 C C . PHE A 1 99 ? 10.470 5.326 -9.973 1.00 92.38 99 PHE A C 1
ATOM 715 O O . PHE A 1 99 ? 9.466 6.037 -9.957 1.00 92.38 99 PHE A O 1
ATOM 722 N N . GLY A 1 100 ? 11.519 5.561 -10.754 1.00 89.00 100 GLY A N 1
ATOM 723 C CA . GLY A 1 100 ? 11.590 6.643 -11.722 1.00 89.00 100 GLY A CA 1
ATOM 724 C C . GLY A 1 100 ? 10.705 6.412 -12.948 1.00 89.00 100 GLY A C 1
ATOM 725 O O . GLY A 1 100 ? 9.797 5.569 -12.969 1.00 89.00 100 GLY A O 1
ATOM 726 N N . GLU A 1 101 ? 10.979 7.193 -13.986 1.00 87.75 101 GLU A N 1
ATOM 727 C CA . GLU A 1 101 ? 10.286 7.103 -15.268 1.00 87.75 101 GLU A CA 1
ATOM 728 C C . GLU A 1 101 ? 10.578 5.783 -15.987 1.00 87.75 101 GLU A C 1
ATOM 730 O O . GLU A 1 101 ? 11.597 5.130 -15.763 1.00 87.75 101 GLU A O 1
ATOM 735 N N . LEU A 1 102 ? 9.660 5.370 -16.860 1.00 86.44 102 LEU A N 1
ATOM 736 C CA . LEU A 1 102 ? 9.860 4.186 -17.685 1.00 86.44 102 LEU A CA 1
ATOM 737 C C . LEU A 1 102 ? 10.929 4.466 -18.747 1.00 86.44 102 LEU A C 1
ATOM 739 O O . LEU A 1 102 ? 10.720 5.278 -19.645 1.00 86.44 102 LEU A O 1
ATOM 743 N N . LEU A 1 103 ? 12.031 3.727 -18.680 1.00 84.69 103 LEU A N 1
ATOM 744 C CA . LEU A 1 103 ? 13.066 3.697 -19.701 1.00 84.69 103 LEU A CA 1
ATOM 745 C C . LEU A 1 103 ? 12.794 2.541 -20.670 1.00 84.69 103 LEU A C 1
ATOM 747 O O . LEU A 1 103 ? 12.633 1.381 -20.274 1.00 84.69 103 LEU A O 1
ATOM 751 N N . MET A 1 104 ? 12.715 2.855 -21.963 1.00 78.88 104 MET A N 1
ATOM 752 C CA . MET A 1 104 ? 12.424 1.863 -22.999 1.00 78.88 104 MET A CA 1
ATOM 753 C C . MET A 1 104 ? 13.528 0.803 -23.053 1.00 78.88 104 MET A C 1
ATOM 755 O O . MET A 1 104 ? 14.687 1.121 -23.287 1.00 78.88 104 MET A O 1
ATOM 759 N N . GLY A 1 105 ? 13.152 -0.461 -22.850 1.00 75.81 105 GLY A N 1
ATOM 760 C CA . GLY A 1 105 ? 14.086 -1.593 -22.814 1.00 75.81 105 GLY A CA 1
ATOM 761 C C 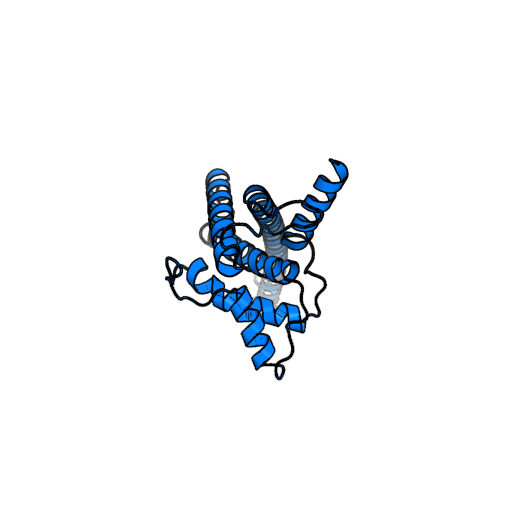. GLY A 1 105 ? 14.709 -1.878 -21.442 1.00 75.81 105 GLY A C 1
ATOM 762 O O . GLY A 1 105 ? 15.239 -2.968 -21.256 1.00 75.81 105 GLY A O 1
ATOM 763 N N . GLU A 1 106 ? 14.587 -0.967 -20.473 1.00 75.00 106 GLU A N 1
ATOM 764 C CA . GLU A 1 106 ? 15.203 -1.094 -19.139 1.00 75.00 106 GLU A CA 1
ATOM 765 C C . GLU A 1 106 ? 14.174 -1.124 -17.994 1.00 75.00 106 GLU A C 1
ATOM 767 O O . GLU A 1 106 ? 14.468 -1.595 -16.895 1.00 75.00 106 GLU A O 1
ATOM 772 N N . GLY A 1 107 ? 12.937 -0.685 -18.243 1.00 82.94 107 GLY A N 1
ATOM 773 C CA . GLY A 1 107 ? 11.892 -0.618 -17.223 1.00 82.94 107 GLY A CA 1
ATOM 774 C C . GLY A 1 107 ? 11.983 0.660 -16.387 1.00 82.94 107 GLY A C 1
ATOM 775 O O . GLY A 1 107 ? 12.546 1.659 -16.822 1.00 82.94 107 GLY A O 1
ATOM 776 N N . ARG A 1 108 ? 11.374 0.663 -15.195 1.00 86.12 108 ARG A N 1
ATOM 777 C CA . ARG A 1 108 ? 11.443 1.813 -14.279 1.00 86.12 108 ARG A CA 1
ATOM 778 C C . ARG A 1 108 ? 12.601 1.607 -13.294 1.00 86.12 108 ARG A C 1
ATOM 780 O O . ARG A 1 108 ? 12.497 0.696 -12.469 1.00 86.12 108 ARG A O 1
ATOM 787 N N . PRO A 1 109 ? 13.687 2.395 -13.342 1.00 88.06 109 PRO A N 1
ATOM 788 C CA . PRO A 1 109 ? 14.776 2.254 -12.385 1.00 88.06 109 PRO A CA 1
ATOM 789 C C . PRO A 1 109 ? 14.317 2.680 -10.979 1.00 88.06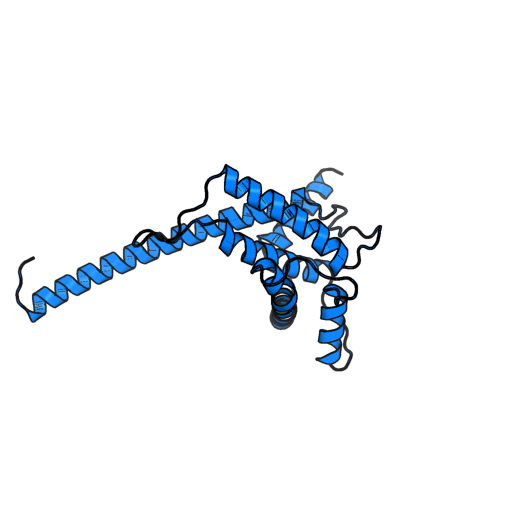 109 PRO A C 1
ATOM 791 O O . PRO A 1 109 ? 13.393 3.490 -10.858 1.00 88.06 109 PRO A O 1
ATOM 794 N N . PRO A 1 110 ? 14.936 2.168 -9.902 1.00 91.31 110 PRO A N 1
ATOM 795 C CA . PRO A 1 110 ? 14.727 2.702 -8.559 1.00 91.31 110 PRO A CA 1
ATOM 796 C C . PRO A 1 110 ? 15.083 4.191 -8.490 1.00 91.31 110 PRO A C 1
ATOM 798 O O . PRO A 1 110 ? 16.021 4.638 -9.155 1.00 91.31 110 PRO A O 1
ATOM 801 N N . VAL A 1 111 ? 14.357 4.951 -7.672 1.00 93.88 111 VAL A N 1
ATOM 802 C CA . VAL A 1 111 ? 14.716 6.350 -7.380 1.00 93.88 111 VAL A CA 1
ATOM 803 C C . VAL A 1 111 ? 16.012 6.439 -6.573 1.00 93.88 111 VAL A C 1
ATOM 805 O O . VAL A 1 111 ? 16.466 5.460 -5.970 1.00 93.88 111 VAL A O 1
ATOM 808 N N . LEU A 1 112 ? 16.613 7.629 -6.532 1.00 92.81 112 LEU A N 1
ATOM 809 C CA . LEU A 1 112 ? 17.837 7.848 -5.768 1.00 92.81 112 LEU A CA 1
ATOM 810 C C . LEU A 1 112 ? 17.573 7.725 -4.262 1.00 92.81 112 LEU A C 1
ATOM 812 O O . LEU A 1 112 ? 16.508 8.091 -3.766 1.00 92.81 112 LEU A O 1
ATOM 816 N N . GLN A 1 113 ? 18.578 7.274 -3.505 1.00 93.81 113 GLN A N 1
ATOM 817 C CA . GLN A 1 113 ? 18.449 7.072 -2.056 1.00 93.81 113 GLN A CA 1
ATOM 818 C C . GLN A 1 113 ? 17.907 8.307 -1.297 1.00 93.81 113 GLN A C 1
ATOM 820 O O . GLN A 1 113 ? 17.005 8.132 -0.477 1.00 93.81 113 GLN A O 1
ATOM 825 N N . PRO A 1 114 ? 18.355 9.552 -1.572 1.00 95.56 114 PRO A N 1
ATOM 826 C CA . PRO A 1 114 ? 17.808 10.732 -0.897 1.00 95.56 114 PRO A CA 1
ATOM 827 C C . PRO A 1 114 ? 16.322 10.980 -1.193 1.00 95.56 114 PRO A C 1
ATOM 829 O O . PRO A 1 114 ? 15.589 11.425 -0.309 1.00 95.56 114 PRO A O 1
ATOM 832 N N . GLU A 1 115 ? 15.878 10.689 -2.418 1.00 94.94 115 GLU A N 1
ATOM 833 C CA . GLU A 1 115 ? 14.481 10.831 -2.848 1.00 94.94 115 GLU A CA 1
ATOM 834 C C . GLU A 1 115 ? 13.607 9.770 -2.182 1.00 94.94 115 GLU A C 1
ATOM 836 O O . GLU A 1 115 ? 12.557 10.096 -1.629 1.00 94.94 115 GLU A O 1
ATOM 841 N N . LEU A 1 116 ? 14.088 8.522 -2.145 1.00 94.62 116 LEU A N 1
ATOM 842 C CA . LEU A 1 116 ? 13.438 7.433 -1.424 1.00 94.62 116 LEU A CA 1
ATOM 843 C C . LEU A 1 116 ? 13.259 7.789 0.053 1.00 94.62 116 LEU A C 1
ATOM 845 O O . LEU A 1 116 ? 12.160 7.689 0.589 1.00 94.62 116 LEU A O 1
ATOM 849 N N . ASP A 1 117 ? 14.320 8.245 0.714 1.00 96.19 117 ASP A N 1
ATOM 850 C CA . ASP A 1 117 ? 14.265 8.598 2.130 1.00 96.19 117 ASP A CA 1
ATOM 851 C C . ASP A 1 117 ? 13.323 9.779 2.406 1.00 96.19 117 ASP A C 1
ATOM 853 O O . ASP A 1 117 ? 12.646 9.807 3.436 1.00 96.19 117 ASP A O 1
ATOM 857 N N . ALA A 1 118 ? 13.255 10.759 1.501 1.00 96.12 118 ALA A N 1
ATOM 858 C CA . ALA A 1 118 ? 12.301 11.860 1.604 1.00 96.12 118 ALA A CA 1
ATOM 859 C C . ALA A 1 118 ? 10.850 11.376 1.456 1.00 96.12 118 ALA A C 1
ATOM 861 O O . ALA A 1 118 ? 10.001 11.754 2.269 1.00 96.12 118 ALA A O 1
ATOM 862 N N . HIS A 1 119 ? 10.586 10.509 0.474 1.00 95.44 119 HIS A N 1
ATOM 863 C CA . HIS A 1 119 ? 9.285 9.872 0.262 1.00 95.44 119 HIS A CA 1
ATOM 864 C C . HIS A 1 119 ? 8.841 9.078 1.493 1.00 95.44 119 HIS A C 1
ATOM 866 O O . HIS A 1 119 ? 7.773 9.346 2.038 1.00 95.44 119 HIS A O 1
ATOM 872 N N . LEU A 1 120 ? 9.678 8.163 1.991 1.00 96.50 120 LEU A N 1
ATOM 873 C CA . LEU A 1 120 ? 9.335 7.295 3.123 1.00 96.50 120 LEU A CA 1
ATOM 874 C C . LEU A 1 120 ? 9.014 8.100 4.390 1.00 96.50 120 LEU A C 1
ATOM 876 O O . LEU A 1 120 ? 8.014 7.825 5.055 1.00 96.50 120 LEU A O 1
ATOM 880 N N . ARG A 1 121 ? 9.796 9.148 4.687 1.00 95.75 121 ARG A N 1
ATOM 881 C CA . ARG A 1 121 ? 9.514 10.061 5.808 1.00 95.75 121 ARG A CA 1
ATOM 882 C C . ARG A 1 121 ? 8.192 10.804 5.637 1.00 95.75 121 ARG A C 1
ATOM 884 O O . ARG A 1 121 ? 7.435 10.939 6.600 1.00 95.75 121 ARG A O 1
ATOM 891 N N . SER A 1 122 ? 7.930 11.316 4.434 1.00 94.50 122 SER A N 1
ATOM 892 C CA . SER A 1 122 ? 6.702 12.057 4.128 1.00 94.50 122 SER A CA 1
ATOM 893 C C . SER A 1 122 ? 5.470 11.157 4.239 1.00 94.50 122 SER A C 1
ATOM 895 O O . SER A 1 122 ? 4.510 11.517 4.922 1.00 94.50 122 SER A O 1
ATOM 897 N N . LEU A 1 123 ? 5.543 9.956 3.663 1.00 94.75 123 LEU A N 1
ATOM 898 C CA . LEU A 1 123 ? 4.505 8.935 3.731 1.00 94.75 123 LEU A CA 1
ATOM 899 C C . LEU A 1 123 ? 4.214 8.520 5.176 1.00 94.75 123 LEU A C 1
ATOM 901 O O . LEU A 1 123 ? 3.054 8.500 5.580 1.00 94.75 123 LEU A O 1
ATOM 905 N N . ALA A 1 124 ? 5.246 8.232 5.972 1.00 94.56 124 ALA A N 1
ATOM 906 C CA . ALA A 1 124 ? 5.078 7.821 7.364 1.00 94.56 124 ALA A CA 1
ATOM 907 C C . ALA A 1 124 ? 4.377 8.901 8.200 1.00 94.56 124 ALA A C 1
ATOM 909 O O . ALA A 1 124 ? 3.477 8.597 8.985 1.00 94.56 124 ALA A O 1
ATOM 910 N N . LYS A 1 125 ? 4.749 10.172 7.997 1.00 92.75 125 LYS A N 1
ATOM 911 C CA . LYS A 1 125 ? 4.096 11.309 8.653 1.00 92.75 125 LYS A CA 1
ATOM 912 C C . LYS A 1 125 ? 2.624 11.422 8.248 1.00 92.75 125 LYS A C 1
ATOM 914 O O . LYS A 1 125 ? 1.758 11.490 9.118 1.00 92.75 125 LYS A O 1
ATOM 919 N N . ALA A 1 126 ? 2.342 11.411 6.945 1.00 91.38 126 ALA A N 1
ATOM 920 C CA . ALA A 1 126 ? 0.980 11.511 6.428 1.00 91.38 126 ALA A CA 1
ATOM 921 C C . ALA A 1 126 ? 0.100 10.347 6.913 1.00 91.38 126 ALA A C 1
ATOM 923 O O . ALA A 1 126 ? -1.062 10.548 7.262 1.00 91.38 126 ALA A O 1
ATOM 924 N N . LEU A 1 127 ? 0.661 9.137 7.002 1.00 91.94 127 LEU A N 1
ATOM 925 C CA . LEU A 1 127 ? -0.041 7.977 7.539 1.00 91.94 127 LEU A CA 1
ATOM 926 C C . LEU A 1 127 ? -0.356 8.119 9.022 1.00 91.94 127 LEU A C 1
ATOM 928 O O . LEU A 1 127 ? -1.481 7.822 9.409 1.00 91.94 127 LEU A O 1
ATOM 932 N N . ALA A 1 128 ? 0.580 8.597 9.843 1.00 90.56 128 ALA A N 1
ATOM 933 C CA . ALA A 1 128 ? 0.320 8.824 11.263 1.00 90.56 128 ALA A CA 1
ATOM 934 C C . ALA A 1 128 ? -0.859 9.797 11.475 1.00 90.56 128 ALA A C 1
ATOM 936 O O . ALA A 1 128 ? -1.759 9.526 12.272 1.00 90.56 128 ALA A O 1
ATOM 937 N N . GLU A 1 129 ? -0.901 10.889 10.705 1.00 87.44 129 GLU A N 1
ATOM 938 C CA . GLU A 1 129 ? -2.007 11.856 10.720 1.00 87.44 129 GLU A CA 1
ATOM 939 C C . GLU A 1 129 ? -3.325 11.226 10.233 1.00 87.44 129 GLU A C 1
ATOM 941 O O . GLU A 1 129 ? -4.371 11.370 10.876 1.00 87.44 129 GLU A O 1
ATOM 946 N N . ALA A 1 130 ? -3.280 10.483 9.122 1.00 89.50 130 ALA A N 1
ATOM 947 C CA . ALA A 1 130 ? -4.451 9.834 8.545 1.00 89.50 130 ALA A CA 1
ATOM 948 C C . ALA A 1 130 ? -5.045 8.779 9.484 1.00 89.50 130 ALA A C 1
ATOM 950 O O . ALA A 1 130 ? -6.256 8.778 9.689 1.00 89.50 130 ALA A O 1
ATOM 951 N N . ILE A 1 131 ? -4.212 7.937 10.103 1.00 90.75 131 ILE A N 1
ATOM 952 C CA . ILE A 1 131 ? -4.631 6.939 11.096 1.00 90.75 131 ILE A CA 1
ATOM 953 C C . ILE A 1 131 ? -5.352 7.629 12.246 1.00 90.75 131 ILE A C 1
ATOM 955 O O . ILE A 1 131 ? -6.454 7.217 12.612 1.00 90.75 131 ILE A O 1
ATOM 959 N N . GLY A 1 132 ? -4.769 8.702 12.788 1.00 87.19 132 GLY A N 1
ATOM 960 C CA . GLY A 1 132 ? -5.358 9.356 13.947 1.00 87.19 132 GLY A CA 1
ATOM 961 C C . GLY A 1 132 ? -6.753 9.922 13.677 1.00 87.19 132 GLY A C 1
ATOM 962 O O . GLY A 1 132 ? -7.661 9.806 14.505 1.00 87.19 132 GLY A O 1
ATOM 963 N N . ARG A 1 133 ? -6.957 10.448 12.468 1.00 87.88 133 ARG A N 1
ATOM 964 C CA . ARG A 1 133 ? -8.262 10.881 11.965 1.00 87.88 133 ARG A CA 1
ATOM 965 C C . ARG A 1 133 ? -9.214 9.701 11.748 1.00 87.88 133 ARG A C 1
ATOM 967 O O . ARG A 1 133 ? -10.301 9.666 12.316 1.00 87.88 133 ARG A O 1
ATOM 974 N N . ASP A 1 134 ? -8.822 8.749 10.911 1.00 90.56 134 ASP A N 1
ATOM 975 C CA . ASP A 1 134 ? -9.708 7.734 10.331 1.00 90.56 134 ASP A CA 1
ATOM 976 C C . ASP A 1 134 ? -10.117 6.624 11.291 1.00 90.56 134 ASP A C 1
ATOM 978 O O . ASP A 1 134 ? -11.174 6.005 11.137 1.00 90.56 134 ASP A O 1
ATOM 982 N N . PHE A 1 135 ? -9.290 6.396 12.300 1.00 89.38 135 PHE A N 1
ATOM 983 C CA . PHE A 1 135 ? -9.518 5.398 13.326 1.00 89.38 135 PHE A CA 1
ATOM 984 C C . PHE A 1 135 ? -10.001 6.020 14.643 1.00 89.38 135 PHE A C 1
ATOM 986 O O . PHE A 1 135 ? -10.181 5.329 15.645 1.00 89.38 135 PHE A O 1
ATOM 993 N N . GLY A 1 136 ? -10.298 7.325 14.631 1.00 70.19 136 GLY A N 1
ATOM 994 C CA . GLY A 1 136 ? -10.940 8.001 15.750 1.00 70.19 136 GLY A CA 1
ATOM 995 C C . GLY A 1 136 ? -10.045 8.107 16.979 1.00 70.19 136 GLY A C 1
ATOM 996 O O . GLY A 1 136 ? -10.547 8.083 18.103 1.00 70.19 136 GLY A O 1
ATOM 997 N N . THR A 1 137 ? -8.735 8.283 16.797 1.00 58.00 137 THR A N 1
ATOM 998 C CA . THR A 1 137 ? -7.844 8.671 17.896 1.00 58.00 137 THR A CA 1
ATOM 999 C C . THR A 1 137 ? -7.983 10.179 18.146 1.00 58.00 137 THR A C 1
ATOM 1001 O O . THR A 1 137 ? -7.015 10.937 18.126 1.00 58.00 137 THR A O 1
ATOM 1004 N N . GLY A 1 138 ? -9.213 10.649 18.371 1.00 44.41 138 GLY A N 1
ATOM 1005 C CA . GLY A 1 138 ? -9.438 11.966 18.952 1.00 44.41 138 GLY A CA 1
ATOM 1006 C C . GLY A 1 138 ? -8.776 11.981 20.327 1.00 44.41 138 GLY A C 1
ATOM 1007 O O . GLY A 1 138 ? -9.255 11.302 21.225 1.00 44.41 138 GLY A O 1
ATOM 1008 N N . ALA A 1 139 ? -7.631 12.657 20.442 1.00 41.56 139 ALA A N 1
ATOM 1009 C CA . ALA A 1 139 ? -6.856 12.867 21.667 1.00 41.56 139 ALA A CA 1
ATOM 1010 C C . ALA A 1 139 ? -6.872 11.685 22.672 1.00 41.56 139 ALA A C 1
ATOM 1012 O O . ALA A 1 139 ? -7.531 11.758 23.706 1.00 41.56 139 ALA A O 1
ATOM 1013 N N . GLY A 1 140 ? -6.116 10.609 22.400 1.00 48.31 140 GLY A N 1
ATOM 1014 C CA . GLY A 1 140 ? -5.681 9.692 23.473 1.00 48.31 140 GLY A CA 1
ATOM 1015 C C . GLY A 1 140 ? -5.776 8.181 23.241 1.00 48.31 140 GLY A C 1
ATOM 1016 O O . GLY A 1 140 ? -5.386 7.431 24.134 1.00 48.31 140 GLY A O 1
ATOM 1017 N N . ARG A 1 141 ? -6.249 7.693 22.084 1.00 60.16 141 ARG A N 1
ATOM 1018 C CA . ARG A 1 141 ? -6.227 6.248 21.780 1.00 60.16 141 ARG A CA 1
ATOM 1019 C C . ARG A 1 141 ? -5.072 5.900 20.846 1.00 60.16 141 ARG A C 1
ATOM 1021 O O . ARG A 1 141 ? -5.213 5.966 19.640 1.00 60.16 141 ARG A O 1
ATOM 1028 N N . GLU A 1 142 ? -3.926 5.530 21.398 1.00 74.25 142 GLU A N 1
ATOM 1029 C CA . GLU A 1 142 ? -2.815 4.987 20.606 1.00 74.25 142 GLU A CA 1
ATOM 1030 C C . GLU A 1 142 ? -3.088 3.516 20.271 1.00 74.25 142 GLU A C 1
ATOM 1032 O O . GLU A 1 142 ? -3.415 2.726 21.163 1.00 74.25 142 GLU A O 1
ATOM 1037 N N . TYR A 1 143 ? -2.931 3.132 19.002 1.00 80.38 143 TYR A N 1
ATOM 1038 C CA . TYR A 1 143 ? -2.961 1.722 18.620 1.00 80.38 143 TYR A CA 1
ATOM 1039 C C . TYR A 1 143 ? -1.725 1.029 19.161 1.00 80.38 143 TYR A C 1
ATOM 1041 O O . TYR A 1 143 ? -0.603 1.434 18.862 1.00 80.38 143 TYR A O 1
ATOM 1049 N N . ARG A 1 144 ? -1.933 -0.007 19.977 1.00 85.69 144 ARG A N 1
ATOM 1050 C CA . ARG A 1 144 ? -0.858 -0.738 20.639 1.00 85.69 144 ARG A CA 1
ATOM 1051 C C . ARG A 1 144 ? -0.951 -2.228 20.367 1.00 85.69 144 ARG A C 1
ATOM 1053 O O . ARG A 1 144 ? -1.999 -2.827 20.566 1.00 85.69 144 ARG A O 1
ATOM 1060 N N . LEU A 1 145 ? 0.186 -2.830 20.049 1.00 83.38 145 LEU A N 1
ATOM 1061 C CA . LEU A 1 145 ? 0.372 -4.277 20.048 1.00 83.38 145 LEU A CA 1
ATOM 1062 C C . LEU A 1 145 ? 1.398 -4.596 21.126 1.00 83.38 145 LEU A C 1
ATOM 1064 O O . LEU A 1 145 ? 2.444 -3.960 21.167 1.00 83.38 145 LEU A O 1
ATOM 1068 N N . GLY A 1 146 ? 1.088 -5.497 22.061 1.00 82.00 146 GLY A N 1
ATOM 1069 C CA . GLY A 1 146 ? 2.011 -5.850 23.152 1.00 82.00 146 GLY A CA 1
ATOM 1070 C C . GLY A 1 146 ? 2.558 -4.652 23.957 1.00 82.00 146 GLY A C 1
ATOM 1071 O O . GLY A 1 146 ? 3.662 -4.722 24.490 1.00 82.00 146 GLY A O 1
ATOM 1072 N N . GLY A 1 147 ? 1.811 -3.541 24.023 1.00 81.88 147 GLY A N 1
ATOM 1073 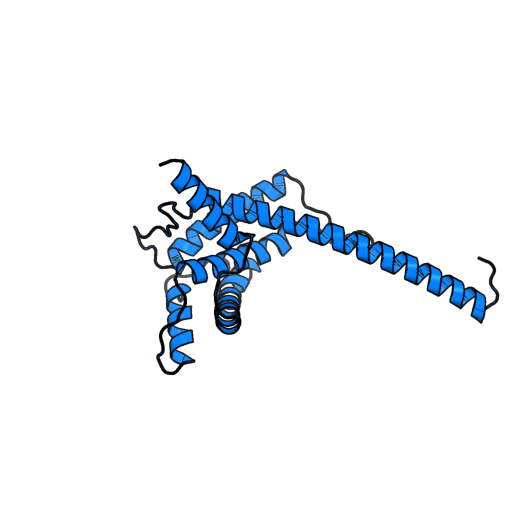C CA . GLY A 1 147 ? 2.210 -2.300 24.702 1.00 81.88 147 GLY A CA 1
ATOM 1074 C C . GLY A 1 147 ? 3.001 -1.292 23.852 1.00 81.88 147 GLY A C 1
ATOM 1075 O O . GLY A 1 147 ? 3.180 -0.158 24.300 1.00 81.88 147 GLY A O 1
ATOM 1076 N N . VAL A 1 148 ? 3.419 -1.649 22.634 1.00 85.56 148 VAL A N 1
ATOM 1077 C CA . VAL A 1 148 ? 4.138 -0.759 21.703 1.00 85.56 148 VAL A CA 1
ATOM 1078 C C . VAL A 1 148 ? 3.151 -0.012 20.821 1.00 85.56 148 VAL A C 1
ATOM 1080 O O . VAL A 1 148 ? 2.314 -0.637 20.167 1.00 85.56 148 VAL A O 1
ATOM 1083 N N . ALA A 1 149 ? 3.252 1.317 20.819 1.00 86.25 149 ALA A N 1
ATOM 1084 C CA . ALA A 1 149 ? 2.427 2.182 19.988 1.00 86.25 149 ALA A CA 1
ATOM 1085 C C . ALA A 1 149 ? 2.850 2.098 18.515 1.00 86.25 149 ALA A C 1
ATOM 1087 O O . ALA A 1 149 ? 4.036 1.987 18.211 1.00 86.25 149 ALA A O 1
ATOM 1088 N N . LEU A 1 150 ? 1.875 2.170 17.613 1.00 88.00 150 LEU A N 1
ATOM 1089 C CA . LEU A 1 150 ? 2.129 2.398 16.198 1.00 88.00 150 LEU A CA 1
ATOM 1090 C C . LEU A 1 150 ? 2.473 3.878 15.994 1.00 88.00 150 LEU A C 1
ATOM 1092 O O . LEU A 1 150 ? 1.585 4.730 16.024 1.00 88.00 150 LEU A O 1
ATOM 1096 N N . ASP A 1 151 ? 3.755 4.177 15.811 1.00 89.19 151 ASP A N 1
ATOM 1097 C CA . ASP A 1 151 ? 4.263 5.533 15.615 1.00 89.19 151 ASP A CA 1
ATOM 1098 C C . ASP A 1 151 ? 4.842 5.747 14.207 1.00 89.19 151 ASP A C 1
ATOM 1100 O O . ASP A 1 151 ? 4.903 4.839 13.374 1.00 89.19 151 ASP A O 1
ATOM 1104 N N . GLN A 1 152 ? 5.262 6.984 13.929 1.00 91.19 152 GLN A N 1
ATOM 1105 C CA . GLN A 1 152 ? 5.840 7.351 12.638 1.00 91.19 152 GLN A CA 1
ATOM 1106 C C . GLN A 1 152 ? 7.116 6.558 12.317 1.00 91.19 152 GLN A C 1
ATOM 1108 O O . GLN A 1 152 ? 7.322 6.204 11.159 1.00 91.19 152 GLN A O 1
ATOM 1113 N N . ALA A 1 153 ? 7.965 6.266 13.307 1.00 91.88 153 ALA A N 1
ATOM 1114 C CA . ALA A 1 153 ? 9.210 5.537 13.075 1.00 91.88 153 ALA A CA 1
ATOM 1115 C C . ALA A 1 153 ? 8.926 4.093 12.638 1.00 91.88 153 ALA A C 1
ATOM 1117 O O . ALA A 1 153 ? 9.554 3.584 11.711 1.00 91.88 153 ALA A O 1
ATOM 1118 N N . LEU A 1 154 ? 7.928 3.456 13.253 1.00 92.62 154 LEU A N 1
ATOM 1119 C CA . LEU A 1 154 ? 7.482 2.118 12.886 1.00 92.62 154 LEU A CA 1
ATOM 1120 C C . LEU A 1 154 ? 6.846 2.080 11.492 1.00 92.62 154 LEU A C 1
ATOM 1122 O O . LEU A 1 154 ? 7.076 1.137 10.736 1.00 92.62 154 LEU A O 1
ATOM 1126 N N . LEU A 1 155 ? 6.075 3.113 11.140 1.00 94.38 155 LEU A N 1
ATOM 1127 C CA . LEU A 1 155 ? 5.490 3.268 9.807 1.00 94.38 155 LEU A CA 1
ATOM 1128 C C . LEU A 1 155 ? 6.561 3.484 8.732 1.00 94.38 155 LEU A C 1
ATOM 1130 O O . LEU A 1 155 ? 6.469 2.890 7.658 1.00 94.38 155 LEU A O 1
ATOM 1134 N N . GLU A 1 156 ? 7.584 4.295 9.014 1.00 95.75 156 GLU A N 1
ATOM 1135 C CA . GLU A 1 156 ? 8.712 4.496 8.100 1.00 95.75 156 GLU A CA 1
ATOM 1136 C C . GLU A 1 156 ? 9.480 3.190 7.881 1.00 95.75 156 GLU A C 1
ATOM 1138 O O . GLU A 1 156 ? 9.767 2.836 6.738 1.00 95.75 156 GLU A O 1
ATOM 1143 N N . GLU A 1 157 ? 9.759 2.439 8.949 1.00 94.88 157 GLU A N 1
ATOM 1144 C CA . GLU A 1 157 ? 10.445 1.148 8.853 1.00 94.88 157 GLU A CA 1
ATOM 1145 C C . GLU A 1 157 ? 9.622 0.122 8.060 1.00 94.88 157 GLU A C 1
ATOM 1147 O O . GLU A 1 157 ? 10.149 -0.555 7.176 1.00 94.88 157 GLU A O 1
ATOM 1152 N N . ALA A 1 158 ? 8.308 0.049 8.297 1.00 94.50 158 ALA A N 1
ATOM 1153 C CA . ALA A 1 158 ? 7.416 -0.802 7.513 1.00 94.50 158 ALA A CA 1
ATOM 1154 C C . ALA A 1 158 ? 7.424 -0.416 6.023 1.00 94.50 158 ALA A C 1
ATOM 1156 O O . ALA A 1 158 ? 7.522 -1.283 5.151 1.00 94.50 158 ALA A O 1
ATOM 1157 N N . ALA A 1 159 ? 7.378 0.885 5.719 1.00 95.75 159 ALA A N 1
ATOM 1158 C CA . ALA A 1 159 ? 7.431 1.380 4.348 1.00 95.75 159 ALA A CA 1
ATOM 1159 C C . ALA A 1 159 ? 8.786 1.095 3.681 1.00 95.75 159 ALA A C 1
ATOM 1161 O O . ALA A 1 159 ? 8.828 0.744 2.499 1.00 95.75 159 ALA A O 1
ATOM 1162 N N . ARG A 1 160 ? 9.886 1.186 4.434 1.00 95.81 160 ARG A N 1
ATOM 1163 C CA . ARG A 1 160 ? 11.244 0.864 3.979 1.00 95.81 160 ARG A CA 1
ATOM 1164 C C . ARG A 1 160 ? 11.401 -0.620 3.668 1.00 95.81 160 ARG A C 1
ATOM 1166 O O . ARG A 1 160 ? 11.907 -0.963 2.600 1.00 95.81 160 ARG A O 1
ATOM 1173 N N . ARG A 1 161 ? 10.915 -1.496 4.552 1.00 94.56 161 ARG A N 1
ATOM 1174 C CA . ARG A 1 161 ? 10.887 -2.948 4.329 1.00 94.56 161 ARG A CA 1
ATOM 1175 C C . ARG A 1 161 ? 10.095 -3.293 3.070 1.00 94.56 161 ARG A C 1
ATOM 1177 O O . ARG A 1 161 ? 10.606 -4.007 2.212 1.00 94.56 161 ARG A O 1
ATOM 1184 N N . HIS A 1 162 ? 8.903 -2.715 2.915 1.00 94.88 162 HIS A N 1
ATOM 1185 C CA . HIS A 1 162 ? 8.093 -2.918 1.717 1.00 94.88 162 HIS A CA 1
ATOM 1186 C C . HIS A 1 162 ? 8.805 -2.429 0.443 1.00 94.88 162 HIS A C 1
ATOM 1188 O O . HIS A 1 162 ? 8.786 -3.119 -0.571 1.00 94.88 162 HIS A O 1
ATOM 1194 N N . ALA A 1 163 ? 9.477 -1.271 0.472 1.00 94.75 163 ALA A N 1
ATOM 1195 C CA . ALA A 1 163 ? 10.258 -0.788 -0.672 1.00 94.75 163 ALA A CA 1
ATOM 1196 C C . ALA A 1 163 ? 11.389 -1.762 -1.060 1.00 94.75 163 ALA A C 1
ATOM 1198 O O . ALA A 1 163 ? 11.572 -2.051 -2.241 1.00 94.75 163 ALA A O 1
ATOM 1199 N N . ALA A 1 164 ? 12.105 -2.320 -0.078 1.00 92.94 164 ALA A N 1
ATOM 1200 C CA . ALA A 1 164 ? 13.148 -3.313 -0.327 1.00 92.94 164 ALA A CA 1
ATOM 1201 C C . ALA A 1 164 ? 12.589 -4.608 -0.949 1.00 92.94 164 ALA A C 1
ATOM 1203 O O . ALA A 1 164 ? 13.150 -5.130 -1.915 1.00 92.94 164 ALA A O 1
ATOM 1204 N N . GLU A 1 165 ? 11.459 -5.106 -0.440 1.00 92.62 165 GLU A N 1
ATOM 1205 C CA . GLU A 1 165 ? 10.761 -6.277 -0.988 1.00 92.62 165 GLU A CA 1
ATOM 1206 C C . GLU A 1 165 ? 10.250 -6.024 -2.415 1.00 92.62 165 GLU A C 1
ATOM 1208 O O . GLU A 1 165 ? 10.358 -6.890 -3.292 1.00 92.62 165 GLU A O 1
ATOM 1213 N N . LEU A 1 166 ? 9.751 -4.815 -2.674 1.00 92.06 166 LEU A N 1
ATOM 1214 C CA . LEU A 1 166 ? 9.287 -4.380 -3.985 1.00 92.06 166 LEU A CA 1
ATOM 1215 C C . LEU A 1 166 ? 10.439 -4.333 -5.001 1.00 92.06 166 LEU A C 1
ATOM 1217 O O . LEU A 1 166 ? 10.300 -4.865 -6.103 1.00 92.06 166 LEU A O 1
ATOM 1221 N N . TYR A 1 167 ? 11.603 -3.798 -4.620 1.00 91.81 167 TYR A N 1
ATOM 1222 C CA . TYR A 1 167 ? 12.809 -3.814 -5.457 1.00 91.81 167 TYR A CA 1
ATOM 1223 C C . TYR A 1 167 ? 13.302 -5.228 -5.750 1.00 91.81 167 TYR A C 1
ATOM 1225 O O . TYR A 1 167 ? 13.582 -5.556 -6.905 1.00 91.81 167 TYR A O 1
ATOM 1233 N N . ALA A 1 168 ? 13.357 -6.092 -4.734 1.00 91.31 168 ALA A N 1
ATOM 1234 C CA . ALA A 1 168 ? 13.748 -7.487 -4.916 1.00 91.31 168 ALA A CA 1
ATOM 1235 C C . ALA A 1 168 ? 12.791 -8.226 -5.868 1.00 91.31 168 ALA A C 1
ATOM 1237 O O . ALA A 1 168 ? 13.223 -9.019 -6.710 1.00 91.31 168 ALA A O 1
ATOM 1238 N N . THR A 1 169 ? 11.491 -7.942 -5.765 1.00 90.62 169 THR A N 1
ATOM 1239 C CA . THR A 1 169 ? 10.466 -8.511 -6.647 1.00 90.62 169 THR A CA 1
ATOM 1240 C C . THR A 1 169 ? 10.631 -8.015 -8.078 1.00 90.62 169 THR A C 1
ATOM 1242 O O . THR A 1 169 ? 10.665 -8.830 -9.000 1.00 90.62 169 THR A O 1
ATOM 1245 N N . GLN A 1 170 ? 10.797 -6.707 -8.282 1.00 88.00 170 GLN A N 1
ATOM 1246 C CA . GLN A 1 170 ? 10.987 -6.146 -9.617 1.00 88.00 170 GLN A CA 1
ATOM 1247 C C . GLN A 1 170 ? 12.261 -6.668 -10.284 1.00 88.00 170 GLN A C 1
ATOM 1249 O O . GLN A 1 170 ? 12.228 -7.008 -11.465 1.00 88.00 170 GLN A O 1
ATOM 1254 N N . HIS A 1 171 ? 13.359 -6.791 -9.538 1.00 88.69 171 HIS A N 1
ATOM 1255 C CA . HIS A 1 171 ? 14.599 -7.355 -10.058 1.00 88.69 171 HIS A CA 1
ATOM 1256 C C . HIS A 1 171 ? 14.398 -8.796 -10.550 1.00 88.69 171 HIS A C 1
ATOM 1258 O O . HIS A 1 171 ? 14.707 -9.109 -11.698 1.00 88.69 171 HIS A O 1
ATOM 1264 N N . ARG A 1 172 ? 13.767 -9.649 -9.732 1.00 90.25 172 ARG A N 1
ATOM 1265 C CA . ARG A 1 172 ? 13.456 -11.043 -10.093 1.00 90.25 172 ARG A CA 1
ATOM 1266 C C . ARG A 1 172 ? 12.555 -11.145 -11.327 1.00 90.25 172 ARG A C 1
ATOM 1268 O O . ARG A 1 172 ? 12.758 -12.016 -12.178 1.00 90.25 172 ARG A O 1
ATOM 1275 N N . LEU A 1 173 ? 11.546 -10.278 -11.425 1.00 88.19 173 LEU A N 1
ATOM 1276 C CA . LEU A 1 173 ? 10.662 -10.217 -12.590 1.00 88.19 173 LEU A CA 1
ATOM 1277 C C . LEU A 1 173 ? 11.425 -9.761 -13.840 1.00 88.19 173 LEU A C 1
ATOM 1279 O O . LEU A 1 173 ? 11.260 -10.367 -14.895 1.00 88.19 173 LEU A O 1
ATOM 1283 N N . GLY A 1 174 ? 12.305 -8.765 -13.715 1.00 86.12 174 GLY A N 1
ATOM 1284 C CA . GLY A 1 174 ? 13.166 -8.288 -14.798 1.00 86.12 174 GLY A CA 1
ATOM 1285 C C . GLY A 1 174 ? 14.095 -9.376 -15.337 1.00 86.12 174 GLY A C 1
ATOM 1286 O O . GLY A 1 174 ? 14.141 -9.598 -16.544 1.00 86.12 174 GLY A O 1
ATOM 1287 N N . GLU A 1 175 ? 14.762 -10.127 -14.459 1.00 88.19 175 GLU A N 1
ATOM 1288 C CA . GLU A 1 175 ? 15.592 -11.271 -14.862 1.00 88.19 175 GLU A CA 1
ATOM 1289 C C . GLU A 1 175 ? 14.778 -12.361 -15.571 1.00 88.19 175 GLU A C 1
ATOM 1291 O O . GLU A 1 175 ? 15.225 -12.944 -16.562 1.00 88.19 175 GLU A O 1
ATOM 1296 N N . SER A 1 176 ? 13.574 -12.644 -15.070 1.00 88.94 176 SER A N 1
ATOM 1297 C CA . SER A 1 176 ? 12.681 -13.645 -15.664 1.00 88.94 176 SER A CA 1
ATOM 1298 C C . SER A 1 176 ? 12.224 -13.222 -17.063 1.00 88.94 176 SER A C 1
ATOM 1300 O O . SER A 1 176 ? 12.217 -14.041 -17.982 1.00 88.94 176 SER A O 1
ATOM 1302 N N . LEU A 1 177 ? 11.906 -11.938 -17.245 1.00 86.50 177 LEU A N 1
ATOM 1303 C CA . LEU A 1 177 ? 11.553 -11.362 -18.542 1.00 86.50 177 LEU A CA 1
ATOM 1304 C C . LEU A 1 177 ? 12.737 -11.365 -19.514 1.00 86.50 177 LEU A C 1
ATOM 1306 O O . LEU A 1 177 ? 12.559 -11.729 -20.673 1.00 86.50 177 LEU A O 1
ATOM 1310 N N . ALA A 1 178 ? 13.945 -11.025 -19.059 1.00 86.69 178 ALA A N 1
ATOM 1311 C CA . ALA A 1 178 ? 15.144 -11.059 -19.896 1.00 86.69 178 ALA A CA 1
ATOM 1312 C C . ALA A 1 178 ? 15.410 -12.470 -20.448 1.00 86.69 178 ALA A C 1
ATOM 1314 O O . ALA A 1 178 ? 15.616 -12.635 -21.650 1.00 86.69 178 ALA A O 1
ATOM 1315 N N . LYS A 1 179 ? 15.302 -13.497 -19.594 1.00 89.12 179 LYS A N 1
ATOM 1316 C CA . LYS A 1 179 ? 15.427 -14.908 -20.000 1.00 89.12 179 LYS A CA 1
ATOM 1317 C C . LYS A 1 179 ? 14.346 -15.323 -20.998 1.00 89.12 179 LYS A C 1
ATOM 1319 O O . LYS A 1 179 ? 14.638 -16.010 -21.975 1.00 89.12 179 LYS A O 1
ATOM 1324 N N . ALA A 1 180 ? 13.099 -14.906 -20.773 1.00 89.06 180 ALA A N 1
ATOM 1325 C CA . ALA A 1 180 ? 12.000 -15.191 -21.693 1.00 89.06 180 ALA A CA 1
ATOM 1326 C C . ALA A 1 180 ? 12.210 -14.522 -23.063 1.00 89.06 180 ALA A C 1
ATOM 1328 O O . ALA A 1 180 ? 11.977 -15.152 -24.095 1.00 89.06 180 ALA A O 1
ATOM 1329 N N . ASN A 1 181 ? 12.704 -13.281 -23.080 1.00 88.06 181 ASN A N 1
ATOM 1330 C CA . ASN A 1 181 ? 13.017 -12.548 -24.306 1.00 88.06 181 ASN A CA 1
ATOM 1331 C C . ASN A 1 181 ? 14.159 -13.203 -25.088 1.00 88.06 181 ASN A C 1
ATOM 1333 O O . ASN A 1 181 ? 14.052 -13.353 -26.302 1.00 88.06 181 ASN A O 1
ATOM 1337 N N . GLU A 1 182 ? 15.222 -13.642 -24.411 1.00 90.69 182 GLU A N 1
ATOM 1338 C CA . GLU A 1 182 ? 16.322 -14.373 -25.046 1.00 90.69 182 GLU A CA 1
ATOM 1339 C C . GLU A 1 182 ? 15.825 -15.671 -25.697 1.00 90.69 182 GLU A C 1
ATOM 1341 O O . GLU A 1 182 ? 16.087 -15.919 -26.876 1.00 90.69 182 GLU A O 1
ATOM 1346 N N . ALA A 1 183 ? 15.036 -16.467 -24.968 1.00 90.75 183 ALA A N 1
ATOM 1347 C CA . ALA A 1 183 ? 14.446 -17.692 -25.498 1.00 90.75 183 ALA A CA 1
ATOM 1348 C C . ALA A 1 183 ? 13.524 -17.417 -26.701 1.00 90.75 183 ALA A C 1
ATOM 1350 O O . ALA A 1 183 ? 13.570 -18.138 -27.702 1.00 90.75 183 ALA A O 1
ATOM 1351 N N . GLY A 1 184 ? 12.721 -16.351 -26.630 1.00 89.94 184 GLY A N 1
ATOM 1352 C CA . GLY A 1 184 ? 11.860 -15.905 -27.723 1.00 89.94 184 GLY A CA 1
ATOM 1353 C C . GLY A 1 184 ? 12.647 -15.486 -28.964 1.00 89.94 184 GLY A C 1
ATOM 1354 O O . GLY A 1 184 ? 12.301 -15.889 -30.073 1.00 89.94 184 GLY A O 1
ATOM 1355 N N . GLU A 1 185 ? 13.742 -14.743 -28.798 1.00 90.50 185 GLU A N 1
ATOM 1356 C CA . GLU A 1 185 ? 14.616 -14.334 -29.900 1.00 90.50 185 GLU A CA 1
ATOM 1357 C C . GLU A 1 185 ? 15.333 -15.520 -30.549 1.00 90.50 185 GLU A C 1
ATOM 1359 O O . GLU A 1 185 ? 15.416 -15.594 -31.778 1.00 90.50 185 GLU A O 1
ATOM 1364 N N . VAL A 1 186 ? 15.801 -16.488 -29.757 1.00 91.50 186 VAL A N 1
ATOM 1365 C CA . VAL A 1 186 ? 16.364 -17.741 -30.282 1.00 91.50 186 VAL A CA 1
ATOM 1366 C C . VAL A 1 186 ? 15.313 -18.499 -31.098 1.00 91.50 186 VAL A C 1
ATOM 1368 O O . VAL A 1 186 ? 15.597 -18.908 -32.226 1.00 91.50 186 VAL A O 1
ATOM 1371 N N . GLY A 1 187 ? 14.089 -18.627 -30.577 1.00 89.69 187 GLY A N 1
ATOM 1372 C CA . GLY A 1 187 ? 12.970 -19.249 -31.289 1.00 89.69 187 GLY A CA 1
ATOM 1373 C C . GLY A 1 187 ? 12.633 -18.525 -32.596 1.00 89.69 187 GLY A C 1
ATOM 1374 O O . GLY A 1 187 ? 12.516 -19.156 -33.646 1.00 89.69 187 GLY A O 1
ATOM 1375 N N . ARG A 1 188 ? 12.570 -17.189 -32.563 1.00 88.38 188 ARG A N 1
ATOM 1376 C CA . ARG A 1 188 ? 12.331 -16.342 -33.739 1.00 88.38 188 ARG A CA 1
ATOM 1377 C C . ARG A 1 188 ? 13.411 -16.534 -34.803 1.00 88.38 188 ARG A C 1
ATOM 1379 O O . ARG A 1 188 ? 13.085 -16.691 -35.976 1.00 88.38 188 ARG A O 1
ATOM 1386 N N . ARG A 1 189 ? 14.691 -16.558 -34.416 1.00 89.44 189 ARG A N 1
ATOM 1387 C CA . ARG A 1 189 ? 15.816 -16.792 -35.341 1.00 89.44 189 ARG A CA 1
ATOM 1388 C C . ARG A 1 189 ? 15.779 -18.191 -35.951 1.00 89.44 189 ARG A C 1
ATOM 1390 O O . ARG A 1 189 ? 16.022 -18.329 -37.148 1.00 89.44 189 ARG A O 1
ATOM 1397 N N . ALA A 1 190 ? 15.461 -19.214 -35.159 1.00 88.50 190 ALA A N 1
ATOM 1398 C CA . ALA A 1 190 ? 15.310 -20.581 -35.652 1.00 88.50 190 ALA A CA 1
ATOM 1399 C C . ALA A 1 190 ? 14.169 -20.692 -36.678 1.00 88.50 190 ALA A C 1
ATOM 1401 O O . ALA A 1 190 ? 14.331 -21.326 -37.720 1.00 88.50 190 ALA A O 1
ATOM 1402 N N . GLU A 1 191 ? 13.050 -20.013 -36.429 1.00 87.31 191 GLU A N 1
ATOM 1403 C CA . GLU A 1 191 ? 11.908 -20.001 -37.341 1.00 87.31 191 GLU A CA 1
ATOM 1404 C C . GLU A 1 191 ? 12.196 -19.220 -38.632 1.00 87.31 191 GLU A C 1
ATOM 1406 O O . GLU A 1 191 ? 11.872 -19.687 -39.724 1.00 87.31 191 GLU A O 1
ATOM 1411 N N . LEU A 1 192 ? 12.885 -18.077 -38.546 1.00 87.06 192 LEU A N 1
ATOM 1412 C CA . LEU A 1 192 ? 13.328 -17.330 -39.729 1.00 87.06 192 LEU A CA 1
ATOM 1413 C C . LEU A 1 192 ? 14.282 -18.155 -40.604 1.00 87.06 192 LEU A C 1
ATOM 1415 O O . LEU A 1 192 ? 14.124 -18.171 -41.826 1.00 87.06 192 LEU A O 1
ATOM 1419 N N . ARG A 1 193 ? 15.218 -18.891 -39.986 1.00 86.75 193 ARG A N 1
ATOM 1420 C CA . ARG A 1 193 ? 16.078 -19.864 -40.681 1.00 86.75 193 ARG A CA 1
ATOM 1421 C C . ARG A 1 193 ? 15.248 -20.934 -41.389 1.00 86.75 193 ARG A C 1
ATOM 1423 O O . ARG A 1 193 ? 15.495 -21.212 -42.558 1.00 86.75 193 ARG A O 1
ATOM 1430 N N . ARG A 1 194 ? 14.240 -21.499 -40.715 1.00 88.06 194 ARG A N 1
ATOM 1431 C CA . ARG A 1 194 ? 13.366 -22.546 -41.271 1.00 88.06 194 ARG A CA 1
ATOM 1432 C C . ARG A 1 194 ? 12.539 -22.064 -42.466 1.00 88.06 194 ARG A C 1
ATOM 1434 O O . ARG A 1 194 ? 12.402 -22.805 -43.433 1.00 88.06 194 ARG A O 1
ATOM 1441 N N . ILE A 1 195 ? 11.959 -20.865 -42.387 1.00 85.88 195 ILE A N 1
ATOM 1442 C CA . ILE A 1 195 ? 11.047 -20.344 -43.418 1.00 85.88 195 ILE A CA 1
ATOM 1443 C C . ILE A 1 195 ? 11.818 -19.802 -44.625 1.00 85.88 195 ILE A C 1
ATOM 1445 O O . ILE A 1 195 ? 11.434 -20.061 -45.762 1.00 85.88 195 ILE A O 1
ATOM 1449 N N . PHE A 1 196 ? 12.877 -19.029 -44.383 1.00 87.88 196 PHE A N 1
ATOM 1450 C CA . PHE A 1 196 ? 13.509 -18.214 -45.423 1.00 87.88 196 PHE A CA 1
ATOM 1451 C C . PHE A 1 196 ? 14.922 -18.671 -45.800 1.00 87.88 196 PHE A C 1
ATOM 1453 O O . PHE A 1 196 ? 15.491 -18.132 -46.743 1.00 87.88 196 PHE A O 1
ATOM 1460 N N . GLY A 1 197 ? 15.504 -19.641 -45.086 1.00 78.75 197 GLY A N 1
ATOM 1461 C CA . GLY A 1 197 ? 16.842 -20.158 -45.387 1.00 78.75 197 GLY A CA 1
ATOM 1462 C C . GLY A 1 197 ? 17.985 -19.168 -45.128 1.00 78.75 197 GLY A C 1
ATOM 1463 O O . GLY A 1 197 ? 19.087 -19.380 -45.622 1.00 78.75 197 GLY A O 1
ATOM 1464 N N . PHE A 1 198 ? 17.747 -18.084 -44.381 1.00 62.28 198 PHE A N 1
ATOM 1465 C CA . PHE A 1 198 ? 18.796 -17.121 -44.037 1.00 62.28 198 PHE A CA 1
ATOM 1466 C C . PHE A 1 198 ? 19.750 -17.693 -42.984 1.00 62.28 198 PHE A C 1
ATOM 1468 O O . PHE A 1 198 ? 19.348 -17.921 -41.844 1.00 62.28 198 PHE A O 1
ATOM 1475 N N . GLU A 1 199 ? 21.029 -17.848 -43.325 1.00 58.12 199 GLU A N 1
ATOM 1476 C CA . GLU A 1 199 ? 22.104 -17.962 -42.336 1.00 58.12 199 GLU A CA 1
ATOM 1477 C C . GLU A 1 199 ? 22.391 -16.561 -41.770 1.00 58.12 199 GLU A C 1
ATOM 1479 O O . GLU A 1 199 ? 23.044 -15.741 -42.409 1.00 58.12 199 GLU A O 1
ATOM 1484 N N . CYS A 1 200 ? 21.823 -16.250 -40.600 1.00 55.03 200 CYS A N 1
ATOM 1485 C CA . CYS A 1 200 ? 22.249 -15.114 -39.773 1.00 55.03 200 CYS A CA 1
ATOM 1486 C C . CYS A 1 200 ? 23.364 -15.531 -38.821 1.00 55.03 200 CYS A C 1
ATOM 1488 O O . CYS A 1 200 ? 23.184 -16.602 -38.184 1.00 55.03 200 CYS A O 1
#

Secondary structure (DSSP, 8-state):
-HHHHHHHHHHHHIIIIIS--S--HHHHHHHHHHHHHHHHHHHTTS-SSPPTTPPPHHHHHHHHHHHHTTTPPP-S-HHHHHHHHHHHHHHHHHHHHSB-PPBTTTB-PBPPHHHHHHHHHHHHHHHHHHHHHHTT-SSS---EETTEE--HHHHHHHHHHHHHHHHHHHHHHHHHHHHHHHHHHHHHHHHHHHHH----

pLDDT: mean 87.6, std 9.55, range [41.56, 96.5]

Foldseek 3Di:
DVVLQVVQLVVLLCLQANDQDPDDPVLLVLLLVLLCVVCVCCLVVVDPDDDPPDAFNVVVSQVVVCVVVVRDGRPDDVSNSLSSNLNSLLVSNLVPQQWDDQDVPPGTHGDDPVSLLVSLLVSLVVSQVSCCRRVVVPDDDFDGGSRDGDHSVSSSVSSVSNNVVVVVVVVVVVVVVVVVVVVVVVVVVVVCCVPPVDDD